Protein AF-A0A7J0F4M1-F1 (afdb_monomer_lite)

Foldseek 3Di:
DDDAAAAPPQDCVLVCVLCVVCVVVVDDDDDDDDQCGHPNNDPPDPGHHDQCPLLVLLLCQQPPPDHDQGEREQHFLWVLLQCPPFPVVVVDPLVVLQVVCVVPDPRDDSVNSNVVVNVVRCVSRSLPGHAGPQQLLYEYEHEPAERRYDPVRVVSNCVSHDNYYYHYFYDYRVCSSVPPSVVSSVSNVSSVVSDDDDPDPD

Radius of gyration: 18.2 Å; chains: 1; bounding box: 49×33×49 Å

Structure (mmCIF, N/CA/C/O backbone):
data_AF-A0A7J0F4M1-F1
#
_entry.id   AF-A0A7J0F4M1-F1
#
loop_
_atom_site.group_PDB
_atom_site.id
_atom_site.type_symbol
_atom_site.label_atom_id
_atom_site.label_alt_id
_atom_site.label_comp_id
_atom_site.label_asym_id
_atom_site.label_entity_id
_atom_site.label_seq_id
_atom_site.pdbx_PDB_ins_code
_atom_site.Cartn_x
_atom_site.Cartn_y
_atom_site.Cartn_z
_atom_site.occupancy
_atom_site.B_iso_or_equiv
_atom_site.auth_seq_id
_atom_site.auth_comp_id
_atom_site.auth_asym_id
_atom_site.auth_atom_id
_atom_site.pdbx_PDB_model_num
ATOM 1 N N . MET A 1 1 ? 4.832 11.338 -21.637 1.00 23.27 1 MET A N 1
ATOM 2 C CA . MET A 1 1 ? 4.356 11.158 -20.238 1.00 23.27 1 MET A CA 1
ATOM 3 C C . MET A 1 1 ? 3.439 9.933 -20.147 1.00 23.27 1 MET A C 1
ATOM 5 O O . MET A 1 1 ? 2.219 10.092 -20.153 1.00 23.27 1 MET A O 1
ATOM 9 N N . PRO A 1 2 ? 3.973 8.702 -20.106 1.00 29.12 2 PRO A N 1
ATOM 10 C CA . PRO A 1 2 ? 3.147 7.526 -19.868 1.00 29.12 2 PRO A CA 1
ATOM 11 C C . PRO A 1 2 ? 2.837 7.444 -18.369 1.00 29.12 2 PRO A C 1
ATOM 13 O O . PRO A 1 2 ? 3.741 7.363 -17.540 1.00 29.12 2 PRO A O 1
ATOM 16 N N . SER A 1 3 ? 1.556 7.546 -18.021 1.00 31.95 3 SER A N 1
ATOM 17 C CA . SER A 1 3 ? 1.088 7.657 -16.640 1.00 31.95 3 SER A CA 1
ATOM 18 C C . SER A 1 3 ? 0.450 6.362 -16.130 1.00 31.95 3 SER A C 1
ATOM 20 O O . SER A 1 3 ? -0.054 5.537 -16.891 1.00 31.95 3 SER A O 1
ATOM 22 N N . ILE A 1 4 ? 0.550 6.174 -14.817 1.00 38.41 4 ILE A N 1
ATOM 23 C CA . ILE A 1 4 ? 0.691 4.888 -14.134 1.00 38.41 4 ILE A CA 1
ATOM 24 C C . ILE A 1 4 ? -0.664 4.424 -13.565 1.00 38.41 4 ILE A C 1
ATOM 26 O O . ILE A 1 4 ? -1.174 4.975 -12.588 1.00 38.41 4 ILE A O 1
ATOM 30 N N . ALA A 1 5 ? -1.245 3.389 -14.186 1.00 35.72 5 ALA A N 1
ATOM 31 C CA . ALA A 1 5 ? -2.508 2.759 -13.788 1.00 35.72 5 ALA A CA 1
ATOM 32 C C . ALA A 1 5 ? -2.329 1.297 -13.329 1.00 35.72 5 ALA A C 1
ATOM 34 O O . ALA A 1 5 ? -1.324 0.669 -13.628 1.00 35.72 5 ALA A O 1
ATOM 35 N N . GLY A 1 6 ? -3.286 0.737 -12.590 1.00 45.00 6 GLY A N 1
ATOM 36 C CA . GLY A 1 6 ? -3.177 -0.401 -11.676 1.00 45.00 6 GLY A CA 1
ATOM 37 C C . GLY A 1 6 ? -3.751 -1.705 -12.186 1.00 45.00 6 GLY A C 1
ATOM 38 O O . GLY A 1 6 ? -4.669 -1.711 -12.998 1.00 45.00 6 GLY A O 1
ATOM 39 N N . THR A 1 7 ? -3.187 -2.810 -11.693 1.00 48.50 7 THR A N 1
ATOM 40 C CA . THR A 1 7 ? -3.329 -4.148 -12.281 1.00 48.50 7 THR A CA 1
ATOM 41 C C . THR A 1 7 ? -4.777 -4.626 -12.304 1.00 48.50 7 THR A C 1
ATOM 43 O O . THR A 1 7 ? -5.315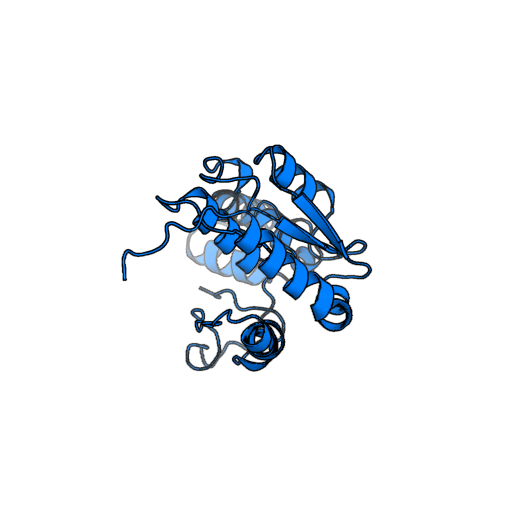 -5.046 -11.283 1.00 48.50 7 THR A O 1
ATOM 46 N N . GLY A 1 8 ? -5.396 -4.583 -13.488 1.00 52.88 8 GLY A N 1
ATOM 47 C CA . GLY A 1 8 ? -6.689 -5.216 -13.778 1.00 52.88 8 GLY A CA 1
ATOM 48 C C . GLY A 1 8 ? -7.912 -4.615 -13.075 1.00 52.88 8 GLY A C 1
ATOM 49 O O . GLY A 1 8 ? -8.970 -5.242 -13.083 1.00 52.88 8 GLY A O 1
ATOM 50 N N . ASP A 1 9 ? -7.785 -3.434 -12.467 1.00 58.69 9 ASP A N 1
ATOM 51 C CA . ASP A 1 9 ? -8.890 -2.702 -11.840 1.00 58.69 9 ASP A CA 1
ATOM 52 C C . ASP A 1 9 ? -9.195 -1.440 -12.651 1.00 58.69 9 ASP A C 1
ATOM 54 O O . ASP A 1 9 ? -8.622 -0.380 -12.410 1.00 58.69 9 ASP A O 1
ATOM 58 N N . HIS A 1 10 ? -10.038 -1.584 -13.676 1.00 62.69 10 HIS A N 1
ATOM 59 C CA . HIS A 1 10 ? -10.417 -0.493 -14.583 1.00 62.69 10 HIS A CA 1
ATOM 60 C C . HIS A 1 10 ? -11.689 0.245 -14.153 1.00 62.69 10 HIS A C 1
ATOM 62 O O . HIS A 1 10 ? -11.953 1.335 -14.650 1.00 62.69 10 HIS A O 1
ATOM 68 N N . THR A 1 11 ? -12.463 -0.346 -13.246 1.00 71.56 11 THR A N 1
ATOM 69 C CA . THR A 1 11 ? -13.736 0.180 -12.745 1.00 71.56 11 THR A CA 1
ATOM 70 C C . THR A 1 11 ? -13.659 0.291 -11.221 1.00 71.56 11 THR A C 1
ATOM 72 O O . THR A 1 11 ? -12.575 0.422 -10.653 1.00 71.56 11 THR A O 1
ATOM 75 N N . PHE A 1 12 ? -14.794 0.266 -10.530 1.00 80.38 12 PHE A N 1
ATOM 76 C CA . PHE A 1 12 ? -14.848 0.245 -9.068 1.00 80.38 12 PHE A CA 1
ATOM 77 C C . PHE A 1 12 ? -15.031 -1.165 -8.508 1.00 80.38 12 PHE A C 1
ATOM 79 O O . PHE A 1 12 ? -14.924 -1.364 -7.302 1.00 80.38 12 PHE A O 1
ATOM 86 N N . GLU A 1 13 ? -15.306 -2.149 -9.363 1.00 80.31 13 GLU A N 1
ATOM 87 C CA . GLU A 1 13 ? -15.879 -3.426 -8.950 1.00 80.31 13 GLU A CA 1
ATOM 88 C C . GLU A 1 13 ? -14.988 -4.186 -7.966 1.00 80.31 13 GLU A C 1
ATOM 90 O O . GLU A 1 13 ? -15.457 -4.605 -6.911 1.00 80.31 13 GLU A O 1
ATOM 95 N N . ARG A 1 14 ? -13.685 -4.321 -8.247 1.00 79.50 14 ARG A N 1
ATOM 96 C CA . ARG A 1 14 ? -12.768 -5.044 -7.349 1.00 79.50 14 ARG A CA 1
ATOM 97 C C . ARG A 1 14 ? -12.654 -4.366 -5.983 1.00 79.50 14 ARG A C 1
ATOM 99 O O . ARG A 1 14 ? -12.589 -5.048 -4.963 1.00 79.50 14 ARG A O 1
ATOM 106 N N . ARG A 1 15 ? -12.673 -3.032 -5.954 1.00 84.75 15 ARG A N 1
ATOM 107 C CA . ARG A 1 15 ? -12.612 -2.233 -4.720 1.00 84.75 15 ARG A CA 1
ATOM 108 C C . ARG A 1 15 ? -13.925 -2.300 -3.940 1.00 84.75 15 ARG A C 1
ATOM 110 O O . ARG A 1 15 ? -13.902 -2.428 -2.720 1.00 84.75 15 ARG A O 1
ATOM 117 N N . LEU A 1 16 ? -15.060 -2.314 -4.634 1.00 87.75 16 LEU A N 1
ATOM 118 C CA . LEU A 1 16 ? -16.378 -2.509 -4.030 1.00 87.75 16 LEU A CA 1
ATOM 119 C C . LEU A 1 16 ? -16.596 -3.947 -3.543 1.00 87.75 16 LEU A C 1
ATOM 121 O O . LEU A 1 16 ? -17.265 -4.136 -2.535 1.00 87.75 16 LEU A O 1
ATOM 125 N N . ARG A 1 17 ? -15.992 -4.964 -4.170 1.00 88.62 17 ARG A N 1
ATOM 126 C CA . ARG A 1 17 ? -15.999 -6.342 -3.642 1.00 88.62 17 ARG A CA 1
ATOM 127 C C . ARG A 1 17 ? -15.268 -6.447 -2.301 1.00 88.62 17 ARG A C 1
ATOM 129 O O . ARG A 1 17 ? -15.698 -7.209 -1.438 1.00 88.62 17 ARG A O 1
ATOM 136 N N . LEU A 1 18 ? -14.213 -5.653 -2.106 1.00 90.25 18 LEU A N 1
ATOM 137 C CA . LEU A 1 18 ? -13.521 -5.558 -0.822 1.00 90.25 18 LEU A CA 1
ATOM 138 C C . LEU A 1 18 ? -14.337 -4.765 0.213 1.00 90.25 18 LEU A C 1
ATOM 140 O O . LEU A 1 18 ? -14.528 -5.240 1.330 1.00 90.25 18 LEU A O 1
ATOM 144 N N . GLY A 1 19 ? -14.813 -3.569 -0.146 1.00 91.81 19 GLY A N 1
ATOM 145 C CA . GLY A 1 19 ? -15.438 -2.645 0.807 1.00 91.81 19 GLY A CA 1
ATOM 146 C C . GLY A 1 19 ? -16.939 -2.836 1.035 1.00 91.81 19 GLY A C 1
ATOM 147 O O . GLY A 1 19 ? -17.416 -2.658 2.148 1.00 91.81 19 GLY A O 1
ATOM 148 N N . GLY A 1 20 ? -17.700 -3.269 0.031 1.00 94.19 20 GLY A N 1
ATOM 149 C CA . GLY A 1 20 ? -19.155 -3.454 0.115 1.00 94.19 20 GLY A CA 1
ATOM 150 C C . GLY A 1 20 ? -19.607 -4.327 1.294 1.00 94.19 20 GLY A C 1
ATOM 151 O O . GLY A 1 20 ? -20.518 -3.934 2.020 1.00 94.19 20 GLY A O 1
ATOM 152 N N . PRO A 1 21 ? -18.950 -5.468 1.579 1.00 96.31 21 PRO A N 1
ATOM 153 C CA . PRO A 1 21 ? -19.278 -6.271 2.753 1.00 96.31 21 PRO A CA 1
ATOM 154 C C . PRO A 1 21 ? -19.040 -5.586 4.109 1.00 96.31 21 PRO A C 1
ATOM 156 O O . PRO A 1 21 ? -19.608 -6.042 5.100 1.00 96.31 21 PRO A O 1
ATOM 159 N N . LEU A 1 22 ? -18.215 -4.532 4.180 1.00 95.94 22 LEU A N 1
ATOM 160 C CA . LEU A 1 22 ? -17.962 -3.780 5.416 1.00 95.94 22 LEU A CA 1
ATOM 161 C C . LEU A 1 22 ? -19.186 -2.970 5.870 1.00 95.94 22 LEU A C 1
ATOM 163 O O . LEU A 1 22 ? -19.283 -2.640 7.049 1.00 95.94 22 LEU A O 1
ATOM 167 N N . LEU A 1 23 ? -20.170 -2.746 4.989 1.00 95.50 23 LEU A N 1
ATOM 168 C CA . LEU A 1 23 ? -21.453 -2.141 5.364 1.00 95.50 23 LEU A CA 1
ATOM 169 C C . LEU A 1 23 ? -22.167 -2.932 6.466 1.00 95.50 23 LEU A C 1
ATOM 171 O O . LEU A 1 23 ? -22.799 -2.340 7.332 1.00 95.50 23 LEU A O 1
ATOM 175 N N . LYS A 1 24 ? -22.000 -4.263 6.499 1.00 94.00 24 LYS A N 1
ATOM 176 C CA . LYS A 1 24 ? -22.539 -5.124 7.570 1.00 94.00 24 LYS A CA 1
ATOM 177 C C . LYS A 1 24 ? -21.912 -4.851 8.943 1.00 94.00 24 LYS A C 1
ATOM 179 O O . LYS A 1 24 ? -22.398 -5.365 9.940 1.00 94.00 24 LYS A O 1
ATOM 184 N N . GLN A 1 25 ? -20.825 -4.085 8.978 1.00 93.31 25 GLN A N 1
ATOM 185 C CA . GLN A 1 25 ? -20.114 -3.658 10.181 1.00 93.31 25 GLN A CA 1
ATOM 186 C C . GLN A 1 25 ? -20.259 -2.146 10.412 1.00 93.31 25 GLN A C 1
ATOM 188 O O . GLN A 1 25 ? -19.456 -1.560 11.128 1.00 93.31 25 GLN A O 1
ATOM 193 N N . ASN A 1 26 ? -21.254 -1.504 9.784 1.00 94.69 26 ASN A N 1
ATOM 194 C CA . ASN A 1 26 ? -21.494 -0.057 9.840 1.00 94.69 26 ASN A CA 1
ATOM 195 C C . ASN A 1 26 ? -20.318 0.799 9.331 1.00 94.69 26 ASN A C 1
ATOM 197 O O . ASN A 1 26 ? -20.180 1.962 9.702 1.00 94.69 26 ASN A O 1
ATOM 201 N N . ILE A 1 27 ? -19.481 0.245 8.448 1.00 94.75 27 ILE A N 1
ATOM 202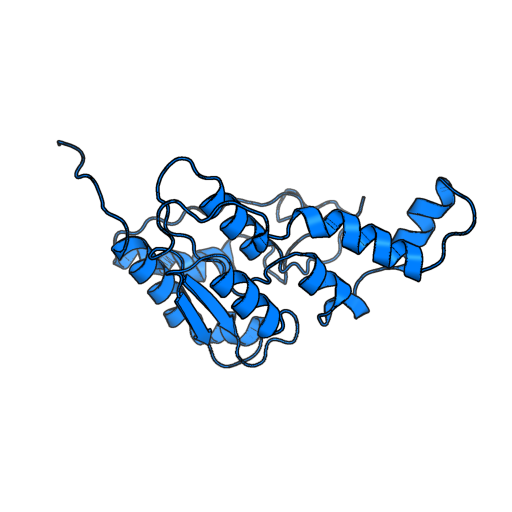 C CA . ILE A 1 27 ? -18.368 0.964 7.821 1.00 94.75 27 ILE A CA 1
ATOM 203 C C . ILE A 1 27 ? -18.760 1.323 6.387 1.00 94.75 27 ILE A C 1
ATOM 205 O O . ILE A 1 27 ? -18.906 0.455 5.521 1.00 94.75 27 ILE A O 1
ATOM 209 N N . ALA A 1 28 ? -18.899 2.621 6.121 1.00 95.19 28 ALA A N 1
ATOM 210 C CA . ALA A 1 28 ? -19.092 3.136 4.772 1.00 95.19 28 ALA A CA 1
ATOM 211 C C . ALA A 1 28 ? -17.783 3.061 3.967 1.00 95.19 28 ALA A C 1
ATOM 213 O O . ALA A 1 28 ? -16.706 3.369 4.474 1.00 95.19 28 ALA A O 1
ATOM 214 N N . THR A 1 29 ? -17.872 2.679 2.691 1.00 92.38 29 THR A N 1
ATOM 215 C CA . THR A 1 29 ? -16.722 2.665 1.772 1.00 92.38 29 THR A CA 1
ATOM 216 C C . THR A 1 29 ? -16.921 3.698 0.673 1.00 92.38 29 THR A C 1
ATOM 218 O O . THR A 1 29 ? -17.883 3.616 -0.088 1.00 92.38 29 THR A O 1
ATOM 221 N N . MET A 1 30 ? -15.962 4.613 0.530 1.00 91.88 30 MET A N 1
ATOM 222 C CA . MET A 1 30 ? -15.870 5.523 -0.610 1.00 91.88 30 MET A CA 1
ATOM 223 C C .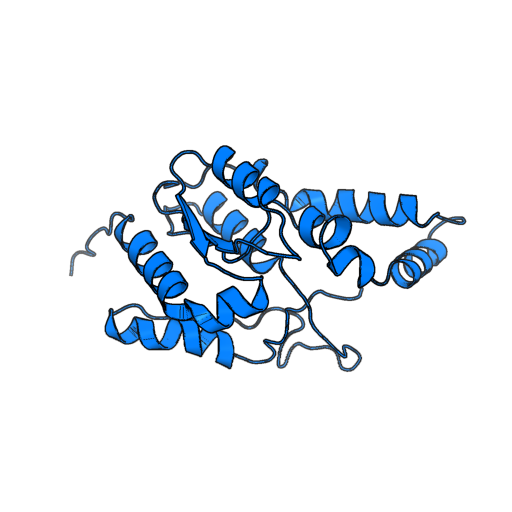 MET A 1 30 ? -14.689 5.124 -1.496 1.00 91.88 30 MET A C 1
ATOM 225 O O . MET A 1 30 ? -13.563 4.987 -1.021 1.00 91.88 30 MET A O 1
ATOM 229 N N . VAL A 1 31 ? -14.939 4.943 -2.795 1.00 87.75 31 VAL A N 1
ATOM 230 C CA . VAL A 1 31 ? -13.913 4.559 -3.770 1.00 87.75 31 VAL A CA 1
ATOM 231 C C . VAL A 1 31 ? -13.750 5.667 -4.803 1.00 87.75 31 VAL A C 1
ATOM 233 O O . VAL A 1 31 ? -14.675 5.963 -5.550 1.00 87.75 31 VAL A O 1
ATOM 236 N N . LEU A 1 32 ? -12.556 6.255 -4.871 1.00 84.81 32 LEU A N 1
ATOM 237 C CA . LEU A 1 32 ? -12.248 7.333 -5.813 1.00 84.81 32 LEU A CA 1
ATOM 238 C C . LEU A 1 32 ? -11.660 6.791 -7.118 1.00 84.81 32 LEU A C 1
ATOM 240 O O . LEU A 1 32 ? -10.880 5.835 -7.118 1.00 84.81 32 LEU A O 1
ATOM 244 N N . GLU A 1 33 ? -11.996 7.410 -8.246 1.00 82.50 33 GLU A N 1
ATOM 245 C CA . GLU A 1 33 ? -11.341 7.121 -9.522 1.00 82.50 33 GLU A CA 1
ATOM 246 C C . GLU A 1 33 ? -9.993 7.844 -9.588 1.00 82.50 33 GLU A C 1
ATOM 248 O O . GLU A 1 33 ? -9.920 9.069 -9.498 1.00 82.50 33 GLU A O 1
ATOM 253 N N . SER A 1 34 ? -8.907 7.084 -9.724 1.00 77.62 34 SER A N 1
ATOM 254 C CA . SER A 1 34 ? -7.572 7.660 -9.879 1.00 77.62 34 SER A CA 1
ATOM 255 C C . SER A 1 34 ? -7.388 8.248 -11.290 1.00 77.62 34 SER A C 1
ATOM 257 O O . SER A 1 34 ? -7.998 7.751 -12.242 1.00 77.62 34 SER A O 1
ATOM 259 N N . PRO A 1 35 ? -6.517 9.258 -11.474 1.00 78.81 35 PRO A N 1
ATOM 260 C CA . PRO A 1 35 ? -6.121 9.715 -12.807 1.00 78.81 35 PRO A CA 1
ATOM 261 C C . PRO A 1 35 ? -5.639 8.544 -13.676 1.00 78.81 35 PRO A C 1
ATOM 263 O O . PRO A 1 35 ? -4.951 7.666 -13.161 1.00 78.81 35 PRO A O 1
ATOM 266 N N . PHE A 1 36 ? -5.957 8.544 -14.978 1.00 77.62 36 PHE A N 1
ATOM 267 C CA . PHE A 1 36 ? -5.559 7.497 -15.942 1.00 77.62 36 PHE A CA 1
ATOM 268 C C . PHE A 1 36 ? -6.258 6.128 -15.779 1.00 77.62 36 PHE A C 1
ATOM 270 O O . PHE A 1 36 ? -5.829 5.127 -16.358 1.00 77.62 36 PHE A O 1
ATOM 277 N N . TYR A 1 37 ? -7.366 6.080 -15.030 1.00 76.19 37 TYR A N 1
ATOM 278 C CA . TYR A 1 37 ? -8.258 4.917 -14.900 1.00 76.19 37 TYR A CA 1
ATOM 279 C C . TYR A 1 37 ? -9.659 5.235 -15.401 1.00 76.19 37 TYR A C 1
ATOM 281 O O . TYR A 1 37 ? -10.021 6.403 -15.488 1.00 76.19 37 TYR A O 1
ATOM 289 N N . GLY A 1 38 ? -10.441 4.185 -15.676 1.00 78.56 38 GLY A N 1
ATOM 290 C CA . GLY A 1 38 ? -11.849 4.293 -16.048 1.00 78.56 38 GLY A CA 1
ATOM 291 C C . GLY A 1 38 ? -12.071 5.340 -17.135 1.00 78.56 38 GLY A C 1
ATOM 292 O O . GLY A 1 38 ? -11.464 5.247 -18.202 1.00 78.56 38 GLY A O 1
ATOM 293 N N . GLN A 1 39 ? -12.885 6.352 -16.839 1.00 82.19 39 GLN A N 1
ATOM 294 C CA . GLN A 1 39 ? -13.209 7.434 -17.779 1.00 82.19 39 GLN A CA 1
ATOM 295 C C . GLN A 1 39 ? -12.058 8.431 -17.992 1.00 82.19 39 GLN A C 1
ATOM 297 O O . GLN A 1 39 ? -12.070 9.213 -18.936 1.00 82.19 39 GLN A O 1
ATOM 302 N N . ARG A 1 40 ? -11.032 8.400 -17.137 1.00 82.38 40 ARG A N 1
ATOM 303 C CA . ARG A 1 40 ? -9.842 9.264 -17.206 1.00 82.38 40 ARG A CA 1
ATOM 304 C C . ARG A 1 40 ? -8.682 8.623 -17.971 1.00 82.38 40 ARG A C 1
ATOM 306 O O . ARG A 1 40 ? -7.575 9.160 -17.947 1.00 82.38 40 ARG A O 1
ATOM 313 N N . ARG A 1 41 ? -8.887 7.456 -18.592 1.00 79.81 41 ARG A N 1
ATOM 314 C CA . ARG A 1 41 ? -7.857 6.725 -19.345 1.00 79.81 41 ARG A CA 1
ATOM 315 C C . ARG A 1 41 ? -7.623 7.369 -20.723 1.00 79.81 41 ARG A C 1
ATOM 317 O O . ARG A 1 41 ? -8.576 7.517 -21.482 1.00 79.81 41 ARG A O 1
ATOM 324 N N . PRO A 1 42 ? -6.372 7.692 -21.099 1.00 82.62 42 PRO A N 1
ATOM 325 C CA . PRO A 1 42 ? -6.043 8.125 -22.453 1.00 82.62 42 PRO A CA 1
ATOM 326 C C . PRO A 1 42 ? -6.329 7.029 -23.484 1.00 82.62 42 PRO A C 1
ATOM 328 O O . PRO A 1 42 ? -6.046 5.856 -23.231 1.00 82.62 42 PRO A O 1
ATOM 331 N N . MET A 1 43 ? -6.793 7.422 -24.673 1.00 79.75 43 MET A N 1
ATOM 332 C CA . MET A 1 43 ? -7.176 6.505 -25.763 1.00 79.75 43 MET A CA 1
ATOM 333 C C . MET A 1 43 ? -6.079 5.487 -26.122 1.00 79.75 43 MET A C 1
ATOM 335 O O . MET A 1 43 ? -6.375 4.338 -26.422 1.00 79.75 43 MET A O 1
ATOM 339 N N . LEU A 1 44 ? -4.805 5.891 -26.051 1.00 81.38 44 LEU A N 1
ATOM 340 C CA . LEU A 1 44 ? -3.659 5.058 -26.441 1.00 81.38 44 LEU A CA 1
ATOM 341 C C . LEU A 1 44 ? -3.128 4.145 -25.324 1.00 81.38 44 LEU A C 1
ATOM 343 O O . LEU A 1 44 ? -2.224 3.339 -25.552 1.00 81.38 44 LEU A O 1
ATOM 347 N N . GLN A 1 45 ? -3.646 4.252 -24.101 1.00 74.06 45 GLN A N 1
ATOM 348 C CA . GLN A 1 45 ? -3.212 3.393 -23.006 1.00 74.06 45 GLN A CA 1
ATOM 349 C C . GLN A 1 45 ? -3.877 2.022 -23.170 1.00 74.06 45 GLN A C 1
ATOM 351 O O . GLN A 1 45 ? -5.098 1.954 -23.135 1.00 74.06 45 GLN A O 1
ATOM 356 N N . HIS A 1 46 ? -3.111 0.929 -23.288 1.00 63.78 46 HIS A N 1
ATOM 357 C CA . HIS A 1 46 ? -3.628 -0.440 -23.513 1.00 63.78 46 HIS A CA 1
ATOM 358 C C . HIS A 1 46 ? -3.536 -1.372 -22.287 1.00 63.78 46 HIS A C 1
ATOM 360 O O . HIS A 1 46 ? -3.882 -2.547 -22.358 1.00 63.78 46 HIS A O 1
ATOM 366 N N . GLY A 1 47 ? -3.140 -0.847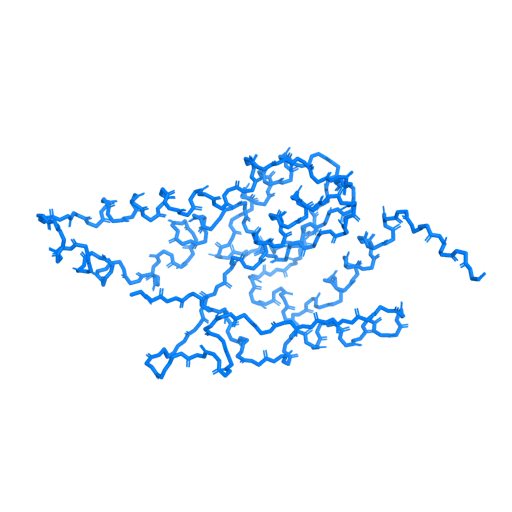 -21.127 1.00 57.88 47 GLY A N 1
ATOM 367 C CA . GLY A 1 47 ? -3.026 -1.622 -19.897 1.00 57.88 47 GLY A CA 1
ATOM 368 C C . GLY A 1 47 ? -2.692 -0.757 -18.689 1.00 57.88 47 GLY A C 1
ATOM 369 O O . GLY A 1 47 ? -2.526 0.458 -18.788 1.00 57.88 47 GLY A O 1
ATOM 370 N N . ALA A 1 48 ? -2.656 -1.394 -17.528 1.00 54.34 48 ALA A N 1
ATOM 371 C CA . ALA A 1 48 ? -2.499 -0.751 -16.239 1.00 54.34 48 ALA A CA 1
ATOM 372 C C . ALA A 1 48 ? -1.916 -1.808 -15.287 1.00 54.34 48 ALA A C 1
ATOM 374 O O . ALA A 1 48 ? -2.584 -2.806 -15.038 1.00 54.34 48 ALA A O 1
ATOM 375 N N . LYS A 1 49 ? -0.667 -1.653 -14.824 1.00 57.69 49 LYS A N 1
ATOM 376 C CA . LYS A 1 49 ? -0.061 -2.434 -13.732 1.00 57.69 49 LYS A CA 1
ATOM 377 C C . LYS A 1 49 ? 0.576 -1.469 -12.722 1.00 57.69 49 LYS A C 1
ATOM 379 O O . LYS A 1 49 ? 1.497 -0.747 -13.075 1.00 57.69 49 LYS A O 1
ATOM 384 N N . THR A 1 50 ? 0.080 -1.409 -11.484 1.00 60.78 50 THR A N 1
ATOM 385 C CA . THR A 1 50 ? 0.539 -0.443 -10.458 1.00 60.78 50 THR A CA 1
ATOM 386 C C . THR A 1 50 ? 0.434 -1.047 -9.078 1.00 60.78 50 THR A C 1
ATOM 388 O O . THR A 1 50 ? -0.586 -1.640 -8.729 1.00 60.78 50 THR A O 1
ATOM 391 N N . LEU A 1 51 ? 1.479 -0.783 -8.301 1.00 60.44 51 LEU A N 1
ATOM 392 C CA . LEU A 1 51 ? 1.688 -1.229 -6.926 1.00 60.44 51 LEU A CA 1
ATOM 393 C C . LEU A 1 51 ? 1.791 -0.046 -5.943 1.00 60.44 51 LEU A C 1
ATOM 395 O O . LEU A 1 51 ? 1.911 -0.228 -4.741 1.00 60.44 51 LEU A O 1
ATOM 399 N N . VAL A 1 52 ? 1.738 1.192 -6.449 1.00 66.69 52 VAL A N 1
ATOM 400 C CA . VAL A 1 52 ? 2.063 2.418 -5.694 1.00 66.69 52 VAL A CA 1
ATOM 401 C C . VAL A 1 52 ? 0.865 2.969 -4.903 1.00 66.69 52 VAL A C 1
ATOM 403 O O . VAL A 1 52 ? 0.992 3.941 -4.168 1.00 66.69 52 VAL A O 1
ATOM 406 N N . ARG A 1 53 ? -0.335 2.381 -5.018 1.00 76.75 53 ARG A N 1
ATOM 407 C CA . ARG A 1 53 ? -1.504 2.846 -4.239 1.00 76.75 53 ARG A CA 1
ATOM 408 C C . ARG A 1 53 ? -1.300 2.687 -2.734 1.00 76.75 53 ARG A C 1
ATOM 410 O O . ARG A 1 53 ? -1.686 3.577 -1.985 1.00 76.75 53 ARG A O 1
ATOM 417 N N . GLY A 1 54 ? -0.656 1.600 -2.312 1.00 85.19 54 GLY A N 1
ATOM 418 C CA . GLY A 1 54 ? -0.288 1.408 -0.913 1.00 85.19 54 GLY A CA 1
ATOM 419 C C . GLY A 1 54 ? 0.700 2.470 -0.419 1.00 85.19 54 GLY A C 1
ATOM 420 O O . GLY A 1 54 ? 0.509 3.011 0.665 1.00 85.19 54 GLY A O 1
ATOM 421 N N . VAL A 1 55 ? 1.671 2.855 -1.255 1.00 92.06 55 VAL A N 1
ATOM 422 C CA . VAL A 1 55 ? 2.660 3.897 -0.934 1.00 92.06 55 VAL A CA 1
ATOM 423 C C . VAL A 1 55 ? 1.958 5.229 -0.672 1.00 92.06 55 VAL A C 1
ATOM 425 O O . VAL A 1 55 ? 2.195 5.856 0.352 1.00 92.06 55 VAL A O 1
ATOM 428 N N . HIS A 1 56 ? 1.007 5.618 -1.527 1.00 91.62 56 HIS A N 1
ATOM 429 C CA . HIS A 1 56 ? 0.217 6.833 -1.308 1.00 91.62 56 HIS A CA 1
ATOM 430 C C . HIS A 1 56 ? -0.640 6.764 -0.041 1.00 91.62 56 HIS A C 1
ATOM 432 O O . HIS A 1 56 ? -0.723 7.753 0.681 1.00 91.62 56 HIS A O 1
ATOM 438 N N . ALA A 1 57 ? -1.264 5.617 0.254 1.00 93.44 57 ALA A N 1
ATOM 439 C CA . ALA A 1 57 ? -2.017 5.449 1.497 1.00 93.44 57 ALA A CA 1
ATOM 440 C C . ALA A 1 57 ? -1.113 5.661 2.720 1.00 93.44 57 ALA A C 1
ATOM 442 O O . ALA A 1 57 ? -1.501 6.344 3.664 1.00 93.44 57 ALA A O 1
ATOM 443 N N . ALA A 1 58 ? 0.112 5.139 2.666 1.00 95.50 58 ALA A N 1
ATOM 444 C CA . ALA A 1 58 ? 1.103 5.325 3.710 1.00 95.50 58 ALA A CA 1
ATOM 445 C C . ALA A 1 58 ? 1.548 6.804 3.823 1.00 95.50 58 ALA A C 1
ATOM 447 O O . ALA A 1 58 ? 1.515 7.381 4.909 1.00 95.50 58 ALA A O 1
ATOM 448 N N . MET A 1 59 ? 1.856 7.468 2.706 1.00 96.25 59 MET A N 1
ATOM 449 C CA . MET A 1 59 ? 2.166 8.906 2.698 1.00 96.25 59 MET A CA 1
ATOM 450 C C . MET A 1 59 ? 1.029 9.741 3.310 1.00 96.25 59 MET A C 1
ATOM 452 O O . MET A 1 59 ? 1.289 10.628 4.120 1.00 96.25 59 MET A O 1
ATOM 456 N N . VAL A 1 60 ? -0.232 9.437 2.975 1.00 95.19 60 VAL A N 1
ATOM 457 C CA . VAL A 1 60 ? -1.405 10.103 3.565 1.00 95.19 60 VAL A CA 1
ATOM 458 C C . VAL A 1 60 ? -1.463 9.861 5.068 1.00 95.19 60 VAL A C 1
ATOM 460 O O . VAL A 1 60 ? -1.578 10.823 5.817 1.00 95.19 60 VAL A O 1
ATOM 463 N N . GLY A 1 61 ? -1.337 8.613 5.524 1.00 95.88 61 GLY A N 1
ATOM 464 C CA . GLY A 1 61 ? -1.362 8.283 6.952 1.00 95.88 61 GLY A CA 1
ATOM 465 C C . GLY A 1 61 ? -0.288 8.999 7.771 1.00 95.88 61 GLY A C 1
ATOM 466 O O . GLY A 1 61 ? -0.536 9.418 8.900 1.00 95.88 61 GLY A O 1
ATOM 467 N N . SER A 1 62 ? 0.894 9.179 7.182 1.00 97.38 62 SER A N 1
ATOM 468 C CA . SER A 1 62 ? 2.000 9.923 7.784 1.00 97.38 62 SER A CA 1
ATOM 469 C C . SER A 1 62 ? 1.743 11.432 7.859 1.00 97.38 62 SER A C 1
ATOM 471 O O . SER A 1 62 ? 1.986 12.053 8.895 1.00 97.38 62 SER A O 1
ATOM 473 N N . LEU A 1 63 ? 1.246 12.026 6.771 1.00 97.31 63 LEU A N 1
ATOM 474 C CA . LEU A 1 63 ? 1.106 13.479 6.641 1.00 97.31 63 LEU A CA 1
ATOM 475 C C . LEU A 1 63 ? -0.230 14.025 7.156 1.00 97.31 63 LEU A C 1
ATOM 477 O O . LEU A 1 63 ? -0.384 15.242 7.274 1.00 97.31 63 LEU A O 1
ATOM 481 N N . HIS A 1 64 ? -1.205 13.165 7.451 1.00 96.94 64 HIS A N 1
ATOM 482 C CA . HIS A 1 64 ? -2.514 13.609 7.911 1.00 96.94 64 HIS A CA 1
ATOM 483 C C . HIS A 1 64 ? -2.415 14.313 9.282 1.00 96.94 64 HIS A C 1
ATOM 485 O O . HIS A 1 64 ? -1.745 13.814 10.194 1.00 96.94 64 HIS A O 1
ATOM 491 N N . PRO A 1 65 ? -3.086 15.467 9.477 1.00 95.62 65 PRO A N 1
ATOM 492 C CA . PRO A 1 65 ? -2.966 16.239 10.715 1.00 95.62 65 PRO A CA 1
ATOM 493 C C . PRO A 1 65 ? -3.569 15.528 11.934 1.00 95.62 65 PRO A C 1
ATOM 495 O O . PRO A 1 65 ? -3.135 15.771 13.061 1.00 95.62 65 PRO A O 1
ATOM 498 N N . THR A 1 66 ? -4.543 14.640 11.724 1.00 94.19 66 THR A N 1
ATOM 499 C CA . THR A 1 66 ? -5.202 13.857 12.781 1.00 94.19 66 THR A CA 1
ATOM 500 C C . THR A 1 66 ? -4.950 12.354 12.618 1.00 94.19 66 THR A C 1
ATOM 502 O O . THR A 1 66 ? -4.664 11.907 11.505 1.00 94.19 66 THR A O 1
ATOM 505 N N . PRO A 1 67 ? -5.066 11.556 13.699 1.00 94.94 67 PRO A N 1
ATOM 506 C CA . PRO A 1 67 ? -4.960 10.102 13.619 1.00 94.94 67 PRO A CA 1
ATOM 507 C C . PRO A 1 67 ? -5.954 9.494 12.627 1.00 94.94 67 PRO A C 1
ATOM 509 O O . PRO A 1 67 ? -7.161 9.688 12.754 1.00 94.94 67 PRO A O 1
ATOM 512 N N . VAL A 1 68 ? -5.436 8.722 11.672 1.00 95.50 68 VAL A N 1
ATOM 513 C CA . VAL A 1 68 ? -6.219 7.940 10.709 1.00 95.50 68 VAL A CA 1
ATOM 514 C C . VAL A 1 68 ? -5.699 6.509 10.672 1.00 95.50 68 VAL A C 1
ATOM 516 O O . VAL A 1 68 ? -4.489 6.273 10.708 1.00 95.50 68 VAL A O 1
ATOM 519 N N . ALA A 1 69 ? -6.612 5.544 10.595 1.00 97.19 69 ALA A N 1
ATOM 520 C CA . ALA A 1 69 ? -6.241 4.154 10.383 1.00 97.19 69 ALA A CA 1
ATOM 521 C C . ALA A 1 69 ? -5.665 4.038 8.972 1.00 97.19 69 ALA A C 1
ATOM 523 O O . ALA A 1 69 ? -6.315 4.411 7.994 1.00 97.19 69 ALA A O 1
ATOM 524 N N . THR A 1 70 ? -4.435 3.545 8.867 1.00 97.50 70 THR A N 1
ATOM 525 C CA . THR A 1 70 ? -3.715 3.490 7.592 1.00 97.50 70 THR A CA 1
ATOM 526 C C . THR A 1 70 ? -3.450 2.042 7.226 1.00 97.50 70 THR A C 1
ATOM 528 O O . THR A 1 70 ? -2.799 1.316 7.972 1.00 97.50 70 THR A O 1
ATOM 531 N N . LEU A 1 71 ? -3.967 1.612 6.075 1.00 97.00 71 LEU A N 1
ATOM 532 C CA . LEU A 1 71 ? -3.962 0.207 5.669 1.00 97.00 71 LEU A CA 1
ATOM 533 C C . LEU A 1 71 ? -3.287 0.024 4.297 1.00 97.00 71 LEU A C 1
ATOM 535 O O . LEU A 1 71 ? -3.978 -0.173 3.292 1.00 97.00 71 LEU A O 1
ATOM 539 N N . PRO A 1 72 ? -1.947 0.122 4.189 1.00 95.25 72 PRO A N 1
ATOM 540 C CA . PRO A 1 72 ? -1.262 -0.095 2.924 1.00 95.25 72 PRO A CA 1
ATOM 541 C C . PRO A 1 72 ? -1.285 -1.582 2.570 1.00 95.25 72 PRO A C 1
ATOM 543 O O . PRO A 1 72 ? -0.665 -2.422 3.225 1.00 95.25 72 PRO A O 1
ATOM 546 N N . PHE A 1 73 ? -2.021 -1.910 1.516 1.00 94.50 73 PHE A N 1
ATOM 547 C CA . PHE A 1 73 ? -2.171 -3.276 1.031 1.00 94.50 73 PHE A CA 1
ATOM 548 C C . PHE A 1 73 ? -1.168 -3.574 -0.069 1.00 94.50 73 PHE A C 1
ATOM 550 O O . PHE A 1 73 ? -1.140 -2.883 -1.087 1.00 94.50 73 PHE A O 1
ATOM 557 N N . LEU A 1 74 ? -0.379 -4.626 0.154 1.00 93.88 74 LEU A N 1
ATOM 558 C CA . LEU A 1 74 ? 0.637 -5.139 -0.756 1.00 93.88 74 LEU A CA 1
ATOM 559 C C . LEU A 1 74 ? 1.575 -4.020 -1.231 1.00 93.88 74 LEU A C 1
ATOM 561 O O . LEU A 1 74 ? 1.815 -3.832 -2.421 1.00 93.88 74 LEU A O 1
ATOM 565 N N . SER A 1 75 ? 2.039 -3.212 -0.279 1.00 93.12 75 SER A N 1
ATOM 566 C CA . SER A 1 75 ? 2.798 -1.998 -0.557 1.00 93.12 75 SER A CA 1
ATOM 567 C C . SER A 1 75 ? 4.283 -2.185 -0.272 1.00 93.12 75 SER A C 1
ATOM 569 O O . SER A 1 75 ? 4.618 -2.689 0.800 1.00 93.12 75 SER A O 1
ATOM 571 N N . PRO A 1 76 ? 5.177 -1.707 -1.151 1.00 94.88 76 PRO A N 1
ATOM 572 C CA . PRO A 1 76 ? 6.562 -1.466 -0.773 1.00 94.88 76 PRO A CA 1
ATOM 573 C C . PRO A 1 76 ? 6.683 -0.204 0.097 1.00 94.88 76 PRO A C 1
ATOM 575 O O . PRO A 1 76 ? 5.741 0.591 0.187 1.00 94.88 76 PRO A O 1
ATOM 578 N N . HIS A 1 77 ? 7.871 0.010 0.669 1.00 95.56 77 HIS A N 1
ATOM 579 C CA . HIS A 1 77 ? 8.267 1.276 1.299 1.00 95.56 77 HIS A CA 1
ATOM 580 C C . HIS A 1 77 ? 8.412 2.427 0.284 1.00 95.56 77 HIS A C 1
ATOM 582 O O . HIS A 1 77 ? 8.266 3.586 0.653 1.00 95.56 77 HIS A O 1
ATOM 588 N N . SER A 1 78 ? 8.683 2.122 -0.992 1.00 95.44 78 SER A N 1
ATOM 589 C CA . SER A 1 78 ? 8.880 3.099 -2.069 1.00 95.44 78 SER A CA 1
ATOM 590 C C . SER A 1 78 ? 8.444 2.535 -3.419 1.00 95.44 78 SER A C 1
ATOM 592 O O . SER A 1 78 ? 8.568 1.335 -3.680 1.00 95.44 78 SER A O 1
ATOM 59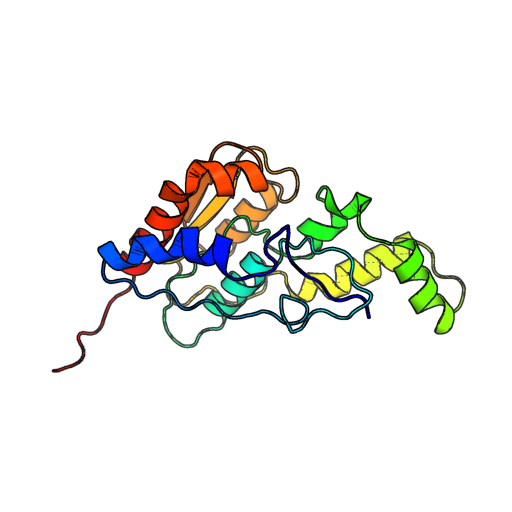4 N N . ALA A 1 79 ? 8.006 3.403 -4.333 1.00 92.62 79 ALA A N 1
ATOM 595 C CA . ALA A 1 79 ? 7.763 3.024 -5.723 1.00 92.62 79 ALA A CA 1
ATOM 596 C C . ALA A 1 79 ? 9.028 2.499 -6.429 1.00 92.62 79 ALA A C 1
ATOM 598 O O . ALA A 1 79 ? 8.905 1.735 -7.388 1.00 92.62 79 ALA A O 1
ATOM 599 N N . VAL A 1 80 ? 10.229 2.857 -5.950 1.00 93.75 80 VAL A N 1
ATOM 600 C CA . VAL A 1 80 ? 11.504 2.335 -6.475 1.00 93.75 80 VAL A CA 1
ATOM 601 C C . VAL A 1 80 ? 11.490 0.812 -6.512 1.00 93.75 80 VAL A C 1
ATOM 603 O O . VAL A 1 80 ? 11.766 0.224 -7.553 1.00 93.75 80 VAL A O 1
ATOM 606 N N . VAL A 1 81 ? 11.084 0.183 -5.413 1.00 93.19 81 VAL A N 1
ATOM 607 C CA . VAL A 1 81 ? 11.104 -1.273 -5.245 1.00 93.19 81 VAL A CA 1
ATOM 608 C C . VAL A 1 81 ? 10.232 -1.960 -6.295 1.00 93.19 81 VAL A C 1
ATOM 610 O O . VAL A 1 81 ? 10.658 -2.903 -6.963 1.00 93.19 81 VAL A O 1
ATOM 613 N N . ALA A 1 82 ? 9.026 -1.430 -6.505 1.00 87.94 82 ALA A N 1
ATOM 614 C CA . ALA A 1 82 ? 8.091 -1.942 -7.495 1.00 87.94 82 ALA A CA 1
ATOM 615 C C . ALA A 1 82 ? 8.688 -1.931 -8.911 1.00 87.94 82 ALA A C 1
ATOM 617 O O . ALA A 1 82 ? 8.598 -2.935 -9.612 1.00 87.94 82 ALA A O 1
ATOM 618 N N . PHE A 1 83 ? 9.293 -0.814 -9.328 1.00 89.19 83 PHE A N 1
ATOM 619 C CA . PHE A 1 83 ? 9.743 -0.615 -10.709 1.00 89.19 83 PHE A CA 1
ATOM 620 C C . PHE A 1 83 ? 11.188 -1.037 -10.985 1.00 89.19 83 PHE A C 1
ATOM 622 O O . PHE A 1 83 ? 11.520 -1.278 -12.143 1.00 89.19 83 PHE A O 1
ATOM 629 N N . CYS A 1 84 ? 12.044 -1.112 -9.967 1.00 89.75 84 CYS A N 1
ATOM 630 C CA . CYS A 1 84 ? 13.485 -1.314 -10.136 1.00 89.75 84 CYS A CA 1
ATOM 631 C C . CYS A 1 84 ? 13.990 -2.650 -9.574 1.00 89.75 84 CYS A C 1
ATOM 633 O O . CYS A 1 84 ? 15.037 -3.121 -10.013 1.00 89.75 84 CYS A O 1
ATOM 635 N N . GLU A 1 85 ? 13.262 -3.287 -8.654 1.00 89.31 85 GLU A N 1
ATOM 636 C CA . GLU A 1 85 ? 13.699 -4.530 -8.000 1.00 89.31 85 GLU A CA 1
ATOM 637 C C . GLU A 1 85 ? 12.780 -5.714 -8.309 1.00 89.31 85 GLU A C 1
ATOM 639 O O . GLU A 1 85 ? 13.270 -6.786 -8.685 1.00 89.31 85 GLU A O 1
ATOM 644 N N . GLY A 1 86 ? 11.464 -5.500 -8.192 1.00 83.94 86 GLY A N 1
ATOM 645 C CA . GLY A 1 86 ? 10.427 -6.499 -8.441 1.00 83.94 86 GLY A CA 1
ATOM 646 C C . GLY A 1 86 ? 10.223 -6.832 -9.920 1.00 83.94 86 GLY A C 1
ATOM 647 O O . GLY A 1 86 ? 10.879 -6.287 -10.811 1.00 83.94 86 GLY A O 1
ATOM 648 N N . ILE A 1 87 ? 9.264 -7.717 -10.207 1.00 87.81 87 ILE A N 1
ATOM 649 C CA . ILE A 1 87 ? 9.021 -8.218 -11.572 1.00 87.81 87 ILE A CA 1
ATOM 650 C C . ILE A 1 87 ? 8.676 -7.115 -12.593 1.00 87.81 87 ILE A C 1
ATOM 652 O O . ILE A 1 87 ? 8.906 -7.309 -13.789 1.00 87.81 87 ILE A O 1
ATOM 656 N N . LEU A 1 88 ? 8.186 -5.935 -12.168 1.00 86.75 88 LEU A N 1
ATOM 657 C CA . LEU A 1 88 ? 7.923 -4.841 -13.115 1.00 86.75 88 LEU A CA 1
ATOM 658 C C . LEU A 1 88 ? 9.191 -4.266 -13.734 1.00 86.75 88 LEU A C 1
ATOM 660 O O . LEU A 1 88 ? 9.084 -3.722 -14.826 1.00 86.75 88 LEU A O 1
ATOM 664 N N . LYS A 1 89 ? 10.382 -4.444 -13.152 1.00 88.12 89 LYS A N 1
ATOM 665 C CA . LYS A 1 89 ? 11.620 -3.991 -13.808 1.00 88.12 89 LYS A CA 1
ATOM 666 C C . LYS A 1 89 ? 11.822 -4.614 -15.190 1.00 88.12 89 LYS A C 1
ATOM 668 O O . LYS A 1 89 ? 12.483 -4.022 -16.031 1.00 88.12 89 LYS A O 1
ATOM 673 N N . HIS A 1 90 ? 11.238 -5.786 -15.438 1.00 88.44 90 HIS A N 1
ATOM 674 C CA . HIS A 1 90 ? 11.268 -6.450 -16.742 1.00 88.44 90 HIS A CA 1
ATOM 675 C C . HIS A 1 90 ? 10.147 -5.981 -17.679 1.00 88.44 90 HIS A C 1
ATOM 677 O O . HIS A 1 90 ? 10.240 -6.173 -18.885 1.00 88.44 90 HIS A O 1
ATOM 683 N N . ALA A 1 91 ? 9.088 -5.380 -17.132 1.00 85.38 91 ALA A N 1
ATOM 684 C CA . ALA A 1 91 ? 7.933 -4.888 -17.879 1.00 85.38 91 ALA A CA 1
ATOM 685 C C . ALA A 1 91 ? 7.978 -3.371 -18.139 1.00 85.38 91 ALA A C 1
ATOM 687 O O . ALA A 1 91 ? 7.220 -2.875 -18.971 1.00 85.38 91 ALA A O 1
ATOM 688 N N . THR A 1 92 ? 8.823 -2.626 -17.424 1.00 86.88 92 THR A N 1
ATOM 689 C CA . THR A 1 92 ? 9.027 -1.194 -17.646 1.00 86.88 92 THR A CA 1
ATOM 690 C C . THR A 1 92 ? 9.658 -0.966 -19.021 1.00 86.88 92 THR A C 1
ATOM 692 O O . THR A 1 92 ? 10.684 -1.557 -19.353 1.00 86.88 92 THR A O 1
ATOM 695 N N . ALA A 1 93 ? 9.057 -0.081 -19.818 1.00 89.19 93 ALA A N 1
ATOM 696 C CA . ALA A 1 93 ? 9.527 0.275 -21.156 1.00 89.19 93 ALA A CA 1
ATOM 697 C C . ALA A 1 93 ? 10.744 1.220 -21.095 1.00 89.19 93 ALA A C 1
ATOM 699 O O . ALA A 1 93 ? 10.649 2.402 -21.423 1.00 89.19 93 ALA A O 1
ATOM 700 N N . TRP A 1 94 ? 11.888 0.706 -20.635 1.00 90.56 94 TRP A N 1
ATOM 701 C CA . TRP A 1 94 ? 13.106 1.494 -20.416 1.00 90.56 94 TRP A CA 1
ATOM 702 C C . TRP A 1 94 ? 13.620 2.190 -21.676 1.00 90.56 94 TRP A C 1
ATOM 704 O O . TRP A 1 94 ? 14.090 3.318 -21.583 1.00 90.56 94 TRP A O 1
ATOM 714 N N . GLU A 1 95 ? 13.496 1.551 -22.840 1.00 90.69 95 GLU A N 1
ATOM 715 C CA . GLU A 1 95 ? 13.902 2.148 -24.118 1.00 90.69 95 GLU A CA 1
ATOM 716 C C . GLU A 1 95 ? 13.047 3.360 -24.480 1.00 90.69 95 GLU A C 1
ATOM 718 O O . GLU A 1 95 ? 13.592 4.410 -24.793 1.00 90.69 95 GLU A O 1
ATOM 723 N N . ALA A 1 96 ? 11.724 3.272 -24.323 1.00 88.81 96 ALA A N 1
ATOM 724 C CA . ALA A 1 96 ? 10.841 4.413 -24.561 1.00 88.81 96 ALA A CA 1
ATOM 725 C C . ALA A 1 96 ? 11.161 5.583 -23.611 1.00 88.81 96 ALA A C 1
ATOM 727 O O . ALA A 1 96 ? 11.176 6.740 -24.020 1.00 88.81 96 ALA A O 1
ATOM 728 N N . LEU A 1 97 ? 11.480 5.288 -22.341 1.00 88.31 97 LEU A N 1
ATOM 729 C CA . LEU A 1 97 ? 11.943 6.308 -21.392 1.00 88.31 97 LEU A CA 1
ATOM 730 C C . LEU A 1 97 ? 13.296 6.905 -21.799 1.00 88.31 97 LEU A C 1
ATOM 732 O O . LEU A 1 97 ? 13.518 8.095 -21.594 1.00 88.31 97 LEU A O 1
ATOM 736 N N . ARG A 1 98 ? 14.204 6.102 -22.362 1.00 89.50 98 ARG A N 1
ATOM 737 C CA . ARG A 1 98 ? 15.491 6.574 -22.886 1.00 89.50 98 ARG A CA 1
ATOM 738 C C . ARG A 1 98 ? 15.278 7.510 -24.074 1.00 89.50 98 ARG A C 1
ATOM 740 O O . ARG A 1 98 ? 15.851 8.595 -24.087 1.00 89.50 98 ARG A O 1
ATOM 747 N N . GLU A 1 99 ? 14.435 7.122 -25.026 1.00 86.94 99 GLU A N 1
ATOM 748 C CA . GLU A 1 99 ? 14.111 7.899 -26.228 1.00 86.94 99 GLU A CA 1
ATOM 749 C C . GLU A 1 99 ? 13.533 9.277 -25.880 1.00 86.94 99 GLU A C 1
ATOM 751 O O . GLU A 1 99 ? 14.070 10.288 -26.340 1.00 86.94 99 GLU A O 1
ATOM 756 N N . ASP A 1 100 ? 12.555 9.338 -24.965 1.00 82.25 100 ASP A N 1
ATOM 757 C CA . ASP A 1 100 ? 11.973 10.592 -24.452 1.00 82.25 100 ASP A CA 1
ATOM 758 C C . ASP A 1 100 ? 13.047 11.556 -23.893 1.00 82.25 100 ASP A C 1
ATOM 760 O O . ASP A 1 100 ? 12.894 12.779 -23.951 1.00 82.25 100 ASP A O 1
ATOM 764 N N . LEU A 1 101 ? 14.155 11.024 -23.359 1.00 79.25 101 LEU A N 1
ATOM 765 C CA . LEU A 1 101 ? 15.262 11.809 -22.806 1.00 79.25 101 LEU A CA 1
ATOM 766 C C . LEU A 1 101 ? 16.331 12.178 -23.837 1.00 79.25 101 LEU A C 1
ATOM 768 O O . LEU A 1 101 ? 16.943 13.240 -23.708 1.00 79.25 101 LEU A O 1
ATOM 772 N N . THR A 1 102 ? 16.544 11.351 -24.862 1.00 68.62 102 THR A N 1
ATOM 773 C CA . THR A 1 102 ? 17.482 11.661 -25.957 1.00 68.62 102 THR A CA 1
ATOM 774 C C . THR A 1 102 ? 17.029 12.842 -26.811 1.00 68.62 102 THR A C 1
ATOM 776 O O . THR A 1 102 ? 17.865 13.558 -27.351 1.00 68.62 102 THR A O 1
ATOM 779 N N . VAL A 1 103 ? 15.724 13.132 -26.849 1.00 64.31 103 VAL A N 1
ATOM 780 C CA . VAL A 1 103 ? 15.194 14.372 -27.446 1.00 64.31 103 VAL A CA 1
ATOM 781 C C . VAL A 1 103 ? 15.718 15.623 -26.711 1.00 64.31 103 VAL A C 1
ATOM 783 O O . VAL A 1 103 ? 15.730 16.712 -27.277 1.00 64.31 103 VAL A O 1
ATOM 786 N N . GLN A 1 104 ? 16.181 15.485 -25.460 1.00 60.66 104 GLN A N 1
ATOM 787 C CA . GLN A 1 104 ? 16.589 16.596 -24.590 1.00 60.66 104 GLN A CA 1
ATOM 788 C C . GLN A 1 104 ? 18.100 16.649 -24.278 1.00 60.66 104 GLN A C 1
ATOM 790 O O . GLN A 1 104 ? 18.579 17.701 -23.856 1.00 60.66 104 GLN A O 1
ATOM 795 N N . LYS A 1 105 ? 18.863 15.554 -24.440 1.00 57.38 105 LYS A N 1
ATOM 796 C CA . LYS A 1 105 ? 20.308 15.461 -24.125 1.00 57.38 105 LYS A CA 1
ATOM 797 C C . LYS A 1 105 ? 21.037 14.439 -25.014 1.00 57.38 105 LYS A C 1
ATOM 799 O O . LYS A 1 105 ? 20.409 13.554 -25.584 1.00 57.38 105 LYS A O 1
ATOM 804 N N . ALA A 1 106 ? 22.372 14.551 -25.083 1.00 70.12 106 ALA A N 1
ATOM 805 C CA . ALA A 1 106 ? 23.269 13.571 -25.713 1.00 70.12 106 ALA A CA 1
ATOM 806 C C . ALA A 1 106 ? 23.005 12.130 -25.228 1.00 70.12 106 ALA A C 1
ATOM 808 O O . ALA A 1 106 ? 22.402 11.937 -24.174 1.00 70.12 106 ALA A O 1
ATOM 809 N N . ALA A 1 107 ? 23.467 11.141 -26.005 1.00 77.12 107 ALA A N 1
ATOM 810 C CA . ALA A 1 107 ? 23.218 9.710 -25.809 1.00 77.12 107 ALA A CA 1
ATOM 811 C C . ALA A 1 107 ? 23.331 9.270 -24.334 1.00 77.12 107 ALA A C 1
ATOM 813 O O . ALA A 1 107 ? 24.426 9.085 -23.812 1.00 77.12 107 ALA A O 1
ATOM 814 N N . ILE A 1 108 ? 22.176 9.104 -23.683 1.00 87.00 108 ILE A N 1
ATOM 815 C CA . ILE A 1 108 ? 22.040 8.603 -22.313 1.00 87.00 108 ILE A CA 1
ATOM 816 C C . ILE A 1 108 ? 21.938 7.075 -22.338 1.00 87.00 108 ILE A C 1
ATOM 818 O O . ILE A 1 108 ? 21.244 6.498 -23.181 1.00 87.00 108 ILE A O 1
ATOM 822 N N . THR A 1 109 ? 22.630 6.410 -21.421 1.00 91.50 109 THR A N 1
ATOM 823 C CA . THR A 1 109 ? 22.621 4.952 -21.267 1.00 91.50 109 THR A CA 1
ATOM 824 C C . THR A 1 109 ? 21.364 4.472 -20.535 1.00 91.50 109 THR A C 1
ATOM 826 O O . THR A 1 109 ? 20.733 5.214 -19.782 1.00 91.50 109 THR A O 1
ATOM 829 N N . LEU A 1 110 ? 20.996 3.196 -20.699 1.00 90.31 110 LEU A N 1
ATOM 830 C CA . LEU A 1 110 ? 19.877 2.608 -19.946 1.00 90.31 110 LEU A CA 1
ATOM 831 C C . LEU A 1 110 ? 20.088 2.640 -18.428 1.00 90.31 110 LEU A C 1
ATOM 833 O O . LEU A 1 110 ? 19.111 2.727 -17.684 1.00 90.31 110 LEU A O 1
ATOM 837 N N . GLU A 1 111 ? 21.334 2.560 -17.961 1.00 91.44 111 GLU A N 1
ATOM 838 C CA . GLU A 1 111 ? 21.611 2.588 -16.526 1.00 91.44 111 GLU A CA 1
ATOM 839 C C . GLU A 1 111 ? 21.366 3.980 -15.943 1.00 91.44 111 GLU A C 1
ATOM 841 O O . GLU A 1 111 ? 20.712 4.107 -14.911 1.00 91.44 111 GLU A O 1
ATOM 846 N N . GLU A 1 112 ? 21.753 5.035 -16.659 1.00 91.19 112 GLU A N 1
ATOM 847 C CA . GLU A 1 112 ? 21.430 6.413 -16.277 1.00 91.19 112 GLU A CA 1
ATOM 848 C C . GLU A 1 112 ? 19.917 6.681 -16.299 1.00 91.19 112 GLU A C 1
ATOM 850 O O . GLU A 1 112 ? 19.402 7.400 -15.441 1.00 91.19 112 GLU A O 1
ATOM 855 N N . VAL A 1 113 ? 19.170 6.077 -17.232 1.00 92.19 113 VAL A N 1
ATOM 856 C CA . VAL A 1 113 ? 17.696 6.157 -17.252 1.00 92.19 113 VAL A CA 1
ATOM 857 C C . VAL A 1 113 ? 17.094 5.490 -16.015 1.00 92.19 113 VAL A C 1
ATOM 859 O O . VAL A 1 113 ? 16.215 6.069 -15.369 1.00 92.19 113 VAL A O 1
ATOM 862 N N . ARG A 1 114 ? 17.570 4.292 -15.655 1.00 92.00 114 ARG A N 1
ATOM 863 C CA . ARG A 1 114 ? 17.127 3.584 -14.443 1.00 92.00 114 ARG A CA 1
ATOM 864 C C . ARG A 1 114 ? 17.465 4.364 -13.187 1.00 92.00 114 ARG A C 1
ATOM 866 O O . ARG A 1 114 ? 16.619 4.474 -12.305 1.00 92.00 114 ARG A O 1
ATOM 873 N N . GLU A 1 115 ? 18.658 4.940 -13.122 1.00 93.19 115 GLU A N 1
ATOM 874 C CA . GLU A 1 115 ? 19.089 5.733 -11.980 1.00 93.19 115 GLU A CA 1
ATOM 875 C C . GLU A 1 115 ? 18.277 7.021 -11.848 1.00 93.19 115 GLU A C 1
ATOM 877 O O . GLU A 1 115 ? 17.827 7.387 -10.763 1.00 93.19 115 GLU A O 1
ATOM 882 N N . ARG A 1 116 ? 17.963 7.680 -12.964 1.00 92.12 116 ARG A N 1
ATOM 883 C CA . ARG A 1 116 ? 17.037 8.813 -12.952 1.00 92.12 116 ARG A CA 1
ATOM 884 C C . ARG A 1 116 ? 15.645 8.403 -12.470 1.00 92.12 116 ARG A C 1
ATOM 886 O O . ARG A 1 116 ? 15.045 9.132 -11.680 1.00 92.12 116 ARG A O 1
ATOM 893 N N . MET A 1 117 ? 15.134 7.249 -12.903 1.00 91.50 117 MET A N 1
ATOM 894 C CA . MET A 1 117 ? 13.848 6.735 -12.428 1.00 91.50 117 MET A CA 1
ATOM 895 C C . MET A 1 117 ? 13.889 6.407 -10.931 1.00 91.50 117 MET A C 1
ATOM 897 O O . MET A 1 117 ? 12.962 6.786 -10.216 1.00 91.50 117 MET A O 1
ATOM 901 N N . ARG A 1 118 ? 14.971 5.792 -10.434 1.00 94.12 118 ARG A N 1
ATOM 902 C CA . ARG A 1 118 ? 15.200 5.582 -8.997 1.00 94.12 118 ARG A CA 1
ATOM 903 C C . ARG A 1 118 ? 15.150 6.895 -8.231 1.00 94.12 118 ARG A C 1
ATOM 905 O O . ARG A 1 118 ? 14.388 7.000 -7.277 1.00 94.12 118 ARG A O 1
ATOM 912 N N . ASN A 1 119 ? 15.882 7.908 -8.684 1.00 93.56 119 ASN A N 1
ATOM 913 C CA . ASN A 1 119 ? 15.928 9.213 -8.029 1.00 93.56 119 ASN A CA 1
ATOM 914 C C . ASN A 1 119 ? 14.544 9.868 -7.944 1.00 93.56 119 ASN A C 1
ATOM 916 O O . ASN A 1 119 ? 14.138 10.297 -6.866 1.00 93.56 119 ASN A O 1
ATOM 920 N N . VAL A 1 120 ? 13.777 9.873 -9.038 1.00 92.75 120 VAL A N 1
ATOM 921 C CA . VAL A 1 120 ? 12.410 10.423 -9.042 1.00 92.75 120 VAL A CA 1
ATOM 922 C C . VAL A 1 120 ? 11.487 9.635 -8.111 1.00 92.75 120 VAL A C 1
ATOM 924 O O . VAL A 1 120 ? 10.766 10.223 -7.309 1.00 92.75 120 VAL A O 1
ATOM 927 N N . LEU A 1 121 ? 11.510 8.305 -8.186 1.00 93.81 121 LEU A N 1
ATOM 928 C CA . LEU A 1 121 ? 10.637 7.461 -7.372 1.00 93.81 121 LEU A CA 1
ATOM 929 C C . LEU A 1 121 ? 11.055 7.417 -5.898 1.00 93.81 121 LEU A C 1
ATOM 931 O O . LEU A 1 121 ? 10.212 7.144 -5.045 1.00 93.81 121 LEU A O 1
ATOM 935 N N . SER A 1 122 ? 12.309 7.735 -5.569 1.00 94.44 122 SER A N 1
ATOM 936 C CA . SER A 1 122 ? 12.796 7.813 -4.186 1.00 94.44 122 SER A CA 1
ATOM 937 C C . SER A 1 122 ? 12.079 8.888 -3.365 1.00 94.44 122 SER A C 1
ATOM 939 O O . SER A 1 122 ? 12.005 8.779 -2.147 1.00 94.44 122 SER A O 1
ATOM 941 N N . LEU A 1 123 ? 11.453 9.871 -4.021 1.00 93.44 123 LEU A N 1
ATOM 942 C CA . LEU A 1 123 ? 10.586 10.860 -3.370 1.00 93.44 123 LEU A CA 1
ATOM 943 C C . LEU A 1 123 ? 9.345 10.230 -2.720 1.00 93.44 123 LEU A C 1
ATOM 945 O O . LEU A 1 123 ? 8.709 10.844 -1.870 1.00 93.44 123 LEU A O 1
ATOM 949 N N . THR A 1 124 ? 8.995 9.009 -3.126 1.00 94.38 124 THR A N 1
ATOM 950 C CA . THR A 1 124 ? 7.885 8.235 -2.556 1.00 94.38 124 THR A CA 1
ATOM 951 C C . THR A 1 124 ? 8.330 7.293 -1.439 1.00 94.38 124 THR A C 1
ATOM 953 O O . THR A 1 124 ? 7.535 6.477 -0.985 1.00 94.38 124 THR A O 1
ATOM 956 N N . ASP A 1 125 ? 9.595 7.363 -1.017 1.00 96.38 125 ASP A N 1
ATOM 957 C CA . ASP A 1 125 ? 10.128 6.546 0.068 1.00 96.38 125 ASP A CA 1
ATOM 958 C C . ASP A 1 125 ? 9.538 6.976 1.411 1.00 96.38 125 ASP A C 1
ATOM 960 O O . ASP A 1 125 ? 9.945 7.968 2.017 1.00 96.38 125 ASP A O 1
ATOM 964 N N . VAL A 1 126 ? 8.566 6.195 1.870 1.00 96.62 126 VAL A N 1
ATOM 965 C CA . VAL A 1 126 ? 7.768 6.461 3.065 1.00 96.62 126 VAL A CA 1
ATOM 966 C C . VAL A 1 126 ? 8.610 6.397 4.340 1.00 96.62 126 VAL A C 1
ATOM 968 O O . VAL A 1 126 ? 8.246 7.009 5.342 1.00 96.62 126 VAL A O 1
ATOM 971 N N . THR A 1 127 ? 9.769 5.734 4.313 1.00 96.81 127 THR A N 1
ATOM 972 C CA . THR A 1 127 ? 10.673 5.677 5.476 1.00 96.81 127 THR A CA 1
ATOM 973 C C . THR A 1 127 ? 11.249 7.051 5.833 1.00 96.81 127 THR A C 1
ATOM 975 O O . THR A 1 127 ? 11.695 7.264 6.957 1.00 96.81 127 THR A O 1
ATOM 978 N N . ARG A 1 128 ? 11.188 8.008 4.896 1.00 96.81 128 ARG A N 1
ATOM 979 C CA . ARG A 1 128 ? 11.636 9.399 5.064 1.00 96.81 128 ARG A CA 1
ATOM 980 C C . ARG A 1 128 ? 10.523 10.338 5.531 1.00 96.81 128 ARG A C 1
ATOM 982 O O . ARG A 1 128 ? 10.768 11.528 5.722 1.00 96.81 128 ARG A O 1
ATOM 989 N N . PHE A 1 129 ? 9.301 9.831 5.672 1.00 96.62 129 PHE A N 1
ATOM 990 C CA . PHE A 1 129 ? 8.148 10.606 6.110 1.00 96.62 129 PHE A CA 1
ATOM 991 C C . PHE A 1 129 ? 7.991 10.508 7.637 1.00 96.62 129 PHE A C 1
ATOM 993 O O . PHE A 1 129 ? 8.454 9.539 8.243 1.00 96.62 129 PHE A O 1
ATOM 1000 N N . PRO A 1 130 ? 7.322 11.480 8.286 1.00 97.81 130 PRO A N 1
ATOM 1001 C CA . PRO A 1 130 ? 7.041 11.413 9.716 1.00 97.81 130 PRO A CA 1
ATOM 1002 C C . PRO A 1 130 ? 6.316 10.124 10.123 1.00 97.81 130 PRO A C 1
ATOM 1004 O O . PRO A 1 130 ? 5.550 9.543 9.352 1.00 97.81 130 PRO A O 1
ATOM 1007 N N . ILE A 1 131 ? 6.489 9.699 11.369 1.00 98.12 131 ILE A N 1
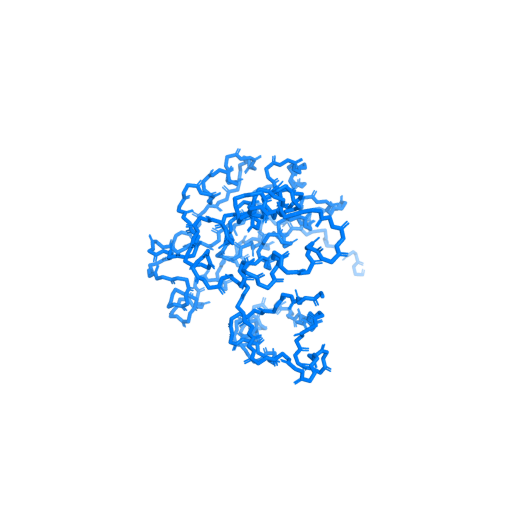ATOM 1008 C CA . ILE A 1 131 ? 5.685 8.604 11.919 1.00 98.12 131 ILE A CA 1
ATOM 1009 C C . ILE A 1 131 ? 4.210 9.063 11.979 1.00 98.12 131 ILE A C 1
ATOM 1011 O O . ILE A 1 131 ? 3.950 10.180 12.445 1.00 98.12 131 ILE A O 1
ATOM 1015 N N . PRO A 1 132 ? 3.237 8.240 11.532 1.00 97.31 132 PRO A N 1
ATOM 1016 C CA . PRO A 1 132 ? 1.814 8.550 11.644 1.00 97.31 132 PRO A CA 1
ATOM 1017 C C . PRO A 1 132 ? 1.404 8.897 13.075 1.00 97.31 132 PRO A C 1
ATOM 1019 O O . PRO A 1 132 ? 1.915 8.321 14.035 1.00 97.31 132 PRO A O 1
ATOM 1022 N N . LYS A 1 133 ? 0.415 9.788 13.229 1.00 96.69 133 LYS A N 1
ATOM 1023 C CA . LYS A 1 133 ? -0.053 10.258 14.551 1.00 96.69 133 LYS A CA 1
ATOM 1024 C C . LYS A 1 133 ? -0.475 9.131 15.498 1.00 96.69 133 LYS A C 1
ATOM 1026 O O . LYS A 1 133 ? -0.389 9.293 16.709 1.00 96.69 133 LYS A O 1
ATOM 1031 N N . ASN A 1 134 ? -0.937 8.011 14.947 1.00 96.69 134 ASN A N 1
ATOM 1032 C CA . ASN A 1 134 ? -1.195 6.778 15.678 1.00 96.69 134 ASN A CA 1
ATOM 1033 C C . ASN A 1 134 ? -0.680 5.590 14.856 1.00 96.69 134 ASN A C 1
ATOM 1035 O O . ASN A 1 134 ? -1.422 4.998 14.072 1.00 96.69 134 ASN A O 1
ATOM 1039 N N . SER A 1 135 ? 0.599 5.252 15.021 1.00 96.94 135 SER A N 1
ATOM 1040 C CA . SER A 1 135 ? 1.229 4.128 14.318 1.00 96.94 135 SER A CA 1
ATOM 1041 C C . SER A 1 135 ? 0.625 2.767 14.688 1.00 96.94 135 SER A C 1
ATOM 1043 O O . SER A 1 135 ? 0.635 1.866 13.855 1.00 96.94 135 SER A O 1
ATOM 1045 N N . ASN A 1 136 ? 0.018 2.622 15.874 1.00 97.44 136 ASN A N 1
ATOM 1046 C CA . ASN A 1 136 ? -0.677 1.389 16.263 1.00 97.44 136 ASN A CA 1
ATOM 1047 C C . ASN A 1 136 ? -1.882 1.101 15.355 1.00 97.44 136 ASN A C 1
ATOM 1049 O O . ASN A 1 136 ? -2.198 -0.061 15.109 1.00 97.44 136 ASN A O 1
ATOM 1053 N N . ALA A 1 137 ? -2.534 2.138 14.815 1.00 97.69 137 ALA A N 1
ATOM 1054 C CA . ALA A 1 137 ? -3.628 2.017 13.847 1.00 97.69 137 ALA A CA 1
ATOM 1055 C C . ALA A 1 137 ? -3.148 1.781 12.398 1.00 97.69 137 ALA A C 1
ATOM 1057 O O . ALA A 1 137 ? -3.944 1.866 11.457 1.00 97.69 137 ALA A O 1
ATOM 1058 N N . VAL A 1 138 ? -1.857 1.491 12.204 1.00 98.25 138 VAL A N 1
ATOM 1059 C CA . VAL A 1 138 ? -1.290 1.118 10.908 1.00 98.25 138 VAL A CA 1
ATOM 1060 C C . VAL A 1 138 ? -1.131 -0.393 10.816 1.00 98.25 138 VAL A C 1
ATOM 1062 O O . VAL A 1 138 ? -0.479 -1.013 11.658 1.00 98.25 138 VAL A O 1
ATOM 1065 N N . ILE A 1 139 ? -1.691 -0.980 9.758 1.00 98.50 139 ILE A N 1
ATOM 1066 C CA . ILE A 1 139 ? -1.549 -2.408 9.462 1.00 98.50 139 ILE A CA 1
ATOM 1067 C C . ILE A 1 139 ? -1.156 -2.574 7.994 1.00 98.50 139 ILE A C 1
ATOM 1069 O O . ILE A 1 139 ? -1.941 -2.289 7.086 1.00 98.50 139 ILE A O 1
ATOM 1073 N N . PHE A 1 140 ? 0.057 -3.066 7.757 1.00 97.75 140 PHE A N 1
ATOM 1074 C CA . PHE A 1 140 ? 0.526 -3.460 6.435 1.00 97.75 140 PHE A CA 1
ATOM 1075 C C . PHE A 1 140 ? 0.054 -4.879 6.141 1.00 97.75 140 PHE A C 1
ATOM 1077 O O . PHE A 1 140 ? 0.466 -5.817 6.819 1.00 97.75 140 PHE A O 1
ATOM 1084 N N . VAL A 1 141 ? -0.784 -5.066 5.123 1.00 97.25 141 VAL A N 1
ATOM 1085 C CA . VAL A 1 141 ? -1.157 -6.418 4.674 1.00 97.25 141 VAL A CA 1
ATOM 1086 C C . VAL A 1 141 ? -0.249 -6.792 3.513 1.00 97.25 141 VAL A C 1
ATOM 1088 O O . VAL A 1 141 ? -0.319 -6.162 2.459 1.00 97.25 141 VAL A O 1
ATOM 1091 N N . ALA A 1 142 ? 0.611 -7.787 3.703 1.00 96.56 142 ALA A N 1
ATOM 1092 C CA . ALA A 1 142 ? 1.651 -8.174 2.753 1.00 96.56 142 ALA A CA 1
ATOM 1093 C C . ALA A 1 142 ? 1.549 -9.657 2.387 1.00 96.56 142 ALA A C 1
ATOM 1095 O O . ALA A 1 142 ? 1.083 -10.466 3.186 1.00 96.56 142 ALA A O 1
ATOM 1096 N N . ALA A 1 143 ? 1.988 -10.024 1.184 1.00 95.94 143 ALA A N 1
ATOM 1097 C CA . ALA A 1 143 ? 1.919 -11.404 0.719 1.00 95.94 143 ALA A CA 1
ATOM 1098 C C . ALA A 1 143 ? 3.238 -12.161 0.964 1.00 95.94 143 ALA A C 1
ATOM 1100 O O . ALA A 1 143 ? 4.322 -11.574 0.932 1.00 95.94 143 ALA A O 1
ATOM 1101 N N . THR A 1 144 ? 3.158 -13.464 1.246 1.00 96.56 144 THR A N 1
ATOM 1102 C CA . THR A 1 144 ? 4.331 -14.290 1.590 1.00 96.56 144 THR A CA 1
ATOM 1103 C C . THR A 1 144 ? 5.246 -14.570 0.405 1.00 96.56 144 THR A C 1
ATOM 1105 O O . THR A 1 144 ? 6.449 -14.714 0.608 1.00 96.56 144 THR A O 1
ATOM 1108 N N . ASP A 1 145 ? 4.697 -14.625 -0.807 1.00 95.19 145 ASP A N 1
ATOM 1109 C CA . ASP A 1 145 ? 5.388 -15.038 -2.034 1.00 95.19 145 ASP A CA 1
ATOM 1110 C C . ASP A 1 145 ? 5.186 -13.982 -3.133 1.00 95.19 145 ASP A C 1
ATOM 1112 O O . ASP A 1 145 ? 4.853 -14.264 -4.287 1.00 95.19 145 ASP A O 1
ATOM 1116 N N . ASP A 1 146 ? 5.316 -12.714 -2.744 1.00 93.75 146 ASP A N 1
ATOM 1117 C CA . ASP A 1 146 ? 5.072 -11.570 -3.612 1.00 93.75 146 ASP A CA 1
ATOM 1118 C C . ASP A 1 146 ? 6.239 -11.329 -4.590 1.00 93.75 146 ASP A C 1
ATOM 1120 O O . ASP A 1 146 ? 7.314 -10.862 -4.217 1.00 93.75 146 ASP A O 1
ATOM 1124 N N . GLY A 1 147 ? 6.015 -11.625 -5.875 1.00 89.75 147 GLY A N 1
ATOM 1125 C CA . GLY A 1 147 ? 6.991 -11.366 -6.943 1.00 89.75 147 GLY A CA 1
ATOM 1126 C C . GLY A 1 147 ? 7.142 -9.888 -7.334 1.00 89.75 147 GLY A C 1
ATOM 1127 O O . GLY A 1 147 ? 8.040 -9.537 -8.102 1.00 89.75 147 GLY A O 1
ATOM 1128 N N . TYR A 1 148 ? 6.264 -9.013 -6.846 1.00 89.31 148 TYR A N 1
ATOM 1129 C CA . TYR A 1 148 ? 6.343 -7.574 -7.065 1.00 89.31 148 TYR A CA 1
ATOM 1130 C C . TYR A 1 148 ? 7.016 -6.864 -5.891 1.00 89.31 148 TYR A C 1
ATOM 1132 O O . TYR A 1 148 ? 7.847 -5.987 -6.119 1.00 89.31 148 TYR A O 1
ATOM 1140 N N . ILE A 1 149 ? 6.645 -7.227 -4.661 1.00 92.81 149 ILE A N 1
ATOM 1141 C CA . ILE A 1 149 ? 7.044 -6.534 -3.434 1.00 92.81 149 ILE A CA 1
ATOM 1142 C C . ILE A 1 149 ? 7.850 -7.474 -2.526 1.00 92.81 149 ILE A C 1
ATOM 1144 O O . ILE A 1 149 ? 7.275 -8.314 -1.838 1.00 92.81 149 ILE A O 1
ATOM 1148 N N . PRO A 1 150 ? 9.181 -7.339 -2.453 1.00 93.00 150 PRO A N 1
ATOM 1149 C CA . PRO A 1 150 ? 9.996 -8.184 -1.597 1.00 93.00 150 PRO A CA 1
ATOM 1150 C C . PRO A 1 150 ? 9.726 -7.921 -0.106 1.00 93.00 150 PRO A C 1
ATOM 1152 O O . PRO A 1 150 ? 9.525 -6.782 0.323 1.00 93.00 150 PRO A O 1
ATOM 1155 N N . LYS A 1 151 ? 9.812 -8.979 0.716 1.00 95.50 151 LYS A N 1
ATOM 1156 C CA . LYS A 1 151 ? 9.558 -8.921 2.172 1.00 95.50 151 LYS A CA 1
ATOM 1157 C C . LYS A 1 151 ? 10.380 -7.856 2.894 1.00 95.50 151 LYS A C 1
ATOM 1159 O O . LYS A 1 151 ? 9.869 -7.209 3.804 1.00 95.50 151 LYS A O 1
ATOM 1164 N N . HIS A 1 152 ? 11.640 -7.671 2.494 1.00 95.94 152 HIS A N 1
ATOM 1165 C CA . HIS A 1 152 ? 12.533 -6.714 3.147 1.00 95.94 152 HIS A CA 1
ATOM 1166 C C . HIS A 1 152 ? 11.975 -5.283 3.081 1.00 95.94 152 HIS A C 1
ATOM 1168 O O . HIS A 1 152 ? 12.089 -4.552 4.059 1.00 95.94 152 HIS A O 1
ATOM 1174 N N . SER A 1 153 ? 11.304 -4.917 1.982 1.00 95.94 153 SER A N 1
ATOM 1175 C CA . SER A 1 153 ? 10.732 -3.584 1.793 1.00 95.94 153 SER A CA 1
ATOM 1176 C C . SER A 1 153 ? 9.575 -3.325 2.762 1.00 95.94 153 SER A C 1
ATOM 1178 O O . SER A 1 153 ? 9.493 -2.255 3.359 1.00 95.94 153 SER A O 1
ATOM 1180 N N . VAL A 1 154 ? 8.727 -4.333 2.994 1.00 96.12 154 VAL A N 1
ATOM 1181 C CA . VAL A 1 154 ? 7.636 -4.264 3.982 1.00 96.12 154 VAL A CA 1
ATOM 1182 C C . VAL A 1 154 ? 8.195 -4.121 5.400 1.00 96.12 154 VAL A C 1
ATOM 1184 O O . VAL A 1 154 ? 7.721 -3.298 6.179 1.00 96.12 154 VAL A O 1
ATOM 1187 N N . LEU A 1 155 ? 9.229 -4.897 5.733 1.00 97.25 155 LEU A N 1
ATOM 1188 C CA . LEU A 1 155 ? 9.861 -4.860 7.056 1.00 97.25 155 LEU A CA 1
ATOM 1189 C C . LEU A 1 155 ? 10.642 -3.565 7.307 1.00 97.25 155 LEU A C 1
ATOM 1191 O O . LEU A 1 155 ? 10.740 -3.104 8.438 1.00 97.25 155 LEU A O 1
ATOM 1195 N N . GLU A 1 156 ? 11.221 -2.961 6.275 1.00 96.81 156 GLU A N 1
ATOM 1196 C CA . GLU A 1 156 ? 11.837 -1.637 6.363 1.00 96.81 156 GLU A CA 1
ATOM 1197 C C . GLU A 1 156 ? 10.804 -0.556 6.676 1.00 96.81 156 GLU A C 1
ATOM 1199 O O . GLU A 1 156 ? 11.013 0.243 7.588 1.00 96.81 156 GLU A O 1
ATOM 1204 N N . LEU A 1 157 ? 9.648 -0.607 6.012 1.00 93.56 157 LEU A N 1
ATOM 1205 C CA . LEU A 1 157 ? 8.542 0.297 6.298 1.00 93.56 157 LEU A CA 1
ATOM 1206 C C . LEU A 1 157 ? 8.004 0.126 7.727 1.00 93.56 157 LEU A C 1
ATOM 1208 O O . LEU A 1 157 ? 7.797 1.110 8.432 1.00 93.56 157 LEU A O 1
ATOM 1212 N N . GLN A 1 158 ? 7.834 -1.119 8.182 1.00 96.69 158 GLN A N 1
ATOM 1213 C CA . GLN A 1 158 ? 7.428 -1.400 9.560 1.00 96.69 158 GLN A CA 1
ATOM 1214 C C . GLN A 1 158 ? 8.439 -0.853 10.576 1.00 96.69 158 GLN A C 1
ATOM 1216 O O . GLN A 1 158 ? 8.046 -0.238 11.565 1.00 96.69 158 GLN A O 1
ATOM 1221 N N . ARG A 1 159 ? 9.744 -1.046 10.336 1.00 97.56 159 ARG A N 1
ATOM 1222 C CA . ARG A 1 159 ? 10.803 -0.516 11.210 1.00 97.56 159 ARG A CA 1
ATOM 1223 C C . ARG A 1 159 ? 10.785 1.008 11.278 1.00 97.56 159 ARG A C 1
ATOM 1225 O O . ARG A 1 159 ? 11.018 1.554 12.352 1.00 97.56 159 ARG A O 1
ATOM 1232 N N . ALA A 1 160 ? 10.488 1.682 10.167 1.00 97.06 160 ALA A N 1
ATOM 1233 C CA . ALA A 1 160 ? 10.357 3.135 10.143 1.00 97.06 160 ALA A CA 1
ATOM 1234 C C . ALA A 1 160 ? 9.176 3.630 10.998 1.00 97.06 160 ALA A C 1
ATOM 1236 O O . ALA A 1 160 ? 9.241 4.724 11.555 1.00 97.06 160 ALA A O 1
ATOM 1237 N N . TRP A 1 161 ? 8.110 2.833 11.133 1.00 96.94 161 TRP A N 1
ATOM 1238 C CA . TRP A 1 161 ? 6.905 3.180 11.891 1.00 96.94 161 TRP A CA 1
ATOM 1239 C C . TRP A 1 161 ? 6.686 2.239 13.085 1.00 96.94 161 TRP A C 1
ATOM 1241 O O . TRP A 1 161 ? 5.836 1.341 13.027 1.00 96.94 161 TRP A O 1
ATOM 1251 N N . PRO A 1 162 ? 7.414 2.438 14.198 1.00 96.31 162 PRO A N 1
ATOM 1252 C CA . PRO A 1 162 ? 7.284 1.593 15.381 1.00 96.31 162 PRO A CA 1
ATOM 1253 C C . PRO A 1 162 ? 5.846 1.595 15.919 1.00 96.31 162 PRO A C 1
ATOM 1255 O O . PRO A 1 162 ? 5.195 2.638 15.978 1.00 96.31 162 PRO A O 1
ATOM 1258 N N . GLY A 1 163 ? 5.345 0.417 16.301 1.00 95.81 163 GLY A N 1
ATOM 1259 C CA . GLY A 1 163 ? 3.953 0.192 16.725 1.00 95.81 163 GLY A CA 1
ATOM 1260 C C . GLY A 1 163 ? 3.022 -0.304 15.610 1.00 95.81 163 GLY A C 1
ATOM 1261 O O . GLY A 1 163 ? 1.963 -0.855 15.900 1.00 95.81 163 GLY A O 1
ATOM 1262 N N . SER A 1 164 ? 3.430 -0.182 14.344 1.00 98.00 164 SER A N 1
ATOM 1263 C CA . SER A 1 164 ? 2.680 -0.740 13.213 1.00 98.00 164 SER A CA 1
ATOM 1264 C C . SER A 1 164 ? 2.743 -2.273 13.151 1.00 98.00 164 SER A C 1
ATOM 1266 O O . SER A 1 164 ? 3.727 -2.912 13.542 1.00 98.00 164 SER A O 1
ATOM 1268 N N . GLU A 1 165 ? 1.681 -2.880 12.621 1.00 98.38 165 GLU A N 1
ATOM 1269 C CA . GLU A 1 165 ? 1.584 -4.326 12.396 1.00 98.38 165 GLU A CA 1
ATOM 1270 C C . GLU A 1 165 ? 1.912 -4.682 10.943 1.00 98.38 165 GLU A C 1
ATOM 1272 O O . GLU A 1 165 ? 1.500 -3.985 10.015 1.00 98.38 165 GLU A O 1
ATOM 1277 N N . VAL A 1 166 ? 2.568 -5.828 10.737 1.00 98.44 166 VAL A N 1
ATOM 1278 C CA . VAL A 1 166 ? 2.592 -6.506 9.435 1.00 98.44 166 VAL A CA 1
ATOM 1279 C C . VAL A 1 166 ? 1.761 -7.779 9.521 1.00 98.44 166 VAL A C 1
ATOM 1281 O O . VAL A 1 166 ? 2.048 -8.668 10.322 1.00 98.44 166 VAL A O 1
ATOM 1284 N N . ARG A 1 167 ? 0.752 -7.880 8.658 1.00 97.94 167 ARG A N 1
ATOM 1285 C CA . ARG A 1 167 ? -0.106 -9.051 8.503 1.00 97.94 167 ARG A CA 1
ATOM 1286 C C . ARG A 1 167 ? 0.254 -9.785 7.222 1.00 97.94 167 ARG A C 1
ATOM 1288 O O . ARG A 1 167 ? -0.019 -9.305 6.121 1.00 97.94 167 ARG A O 1
ATOM 1295 N N . TRP A 1 168 ? 0.867 -10.952 7.377 1.00 97.88 168 TRP A N 1
ATOM 1296 C CA . TRP A 1 168 ? 1.266 -11.795 6.257 1.00 97.88 168 TRP A CA 1
ATOM 1297 C C . TRP A 1 168 ? 0.104 -12.662 5.775 1.00 97.88 168 TRP A C 1
ATOM 1299 O O . TRP A 1 168 ? -0.539 -13.354 6.561 1.00 97.88 168 TRP A O 1
ATOM 1309 N N . VAL A 1 169 ? -0.137 -12.642 4.469 1.00 97.12 169 VAL A N 1
ATOM 1310 C CA . VAL A 1 169 ? -1.165 -13.424 3.783 1.00 97.12 169 VAL A CA 1
ATOM 1311 C C . VAL A 1 169 ? -0.486 -14.373 2.805 1.00 97.12 169 VAL A C 1
ATOM 1313 O O . VAL A 1 169 ? 0.413 -13.972 2.068 1.00 97.12 169 VAL A O 1
ATOM 1316 N N . THR A 1 170 ? -0.914 -15.633 2.783 1.00 96.94 170 THR A N 1
ATOM 1317 C CA . THR A 1 170 ? -0.285 -16.640 1.919 1.00 96.94 170 THR A CA 1
ATOM 1318 C C . THR A 1 170 ? -0.532 -16.335 0.437 1.00 96.94 170 THR A C 1
ATOM 1320 O O . THR A 1 170 ? -1.626 -15.920 0.048 1.00 96.94 170 THR A O 1
ATOM 1323 N N . GLY A 1 171 ? 0.483 -16.556 -0.400 1.00 94.62 171 GLY A N 1
ATOM 1324 C CA . GLY A 1 171 ? 0.400 -16.443 -1.855 1.00 94.62 171 GLY A CA 1
ATOM 1325 C C . GLY A 1 171 ? 1.180 -15.263 -2.430 1.00 94.62 171 GLY A C 1
ATOM 1326 O O . GLY A 1 171 ? 1.947 -14.594 -1.742 1.00 94.62 171 GLY A O 1
ATOM 1327 N N . GLY A 1 172 ? 0.984 -15.015 -3.725 1.00 91.19 172 GLY A N 1
ATOM 1328 C CA . GLY A 1 172 ? 1.596 -13.898 -4.441 1.00 91.19 172 GLY A CA 1
ATOM 1329 C C . GLY A 1 172 ? 0.697 -12.667 -4.459 1.00 91.19 172 GLY A C 1
ATOM 1330 O O . GLY A 1 172 ? -0.445 -12.706 -4.014 1.00 91.19 172 GLY A O 1
ATOM 1331 N N . HIS A 1 173 ? 1.175 -11.564 -5.025 1.00 89.75 173 HIS A N 1
ATOM 1332 C CA . HIS A 1 173 ? 0.476 -10.273 -4.999 1.00 89.75 173 HIS A CA 1
ATOM 1333 C C . HIS A 1 173 ? -1.000 -10.331 -5.433 1.00 89.75 173 HIS A C 1
ATOM 1335 O O . HIS A 1 173 ? -1.898 -9.872 -4.736 1.00 89.75 173 HIS A O 1
ATOM 1341 N N . VAL A 1 174 ? -1.279 -10.931 -6.594 1.00 87.88 174 VAL A N 1
ATOM 1342 C CA . VAL A 1 174 ? -2.648 -10.995 -7.130 1.00 87.88 174 VAL A CA 1
ATOM 1343 C C . VAL A 1 174 ? -3.466 -12.092 -6.446 1.00 87.88 174 VAL A C 1
ATOM 1345 O O . VAL A 1 174 ? -4.632 -11.866 -6.128 1.00 87.88 174 VAL A O 1
ATOM 1348 N N . SER A 1 175 ? -2.880 -13.271 -6.214 1.00 89.31 175 SER A N 1
ATOM 1349 C CA . SER A 1 175 ? -3.602 -14.401 -5.618 1.00 89.31 175 SER A CA 1
ATOM 1350 C C . SER A 1 175 ? -3.952 -14.146 -4.155 1.00 89.31 175 SER A C 1
ATOM 1352 O O . SER A 1 175 ? -5.092 -14.393 -3.772 1.00 89.31 175 SER A O 1
ATOM 1354 N N . SER A 1 176 ? -3.036 -13.569 -3.373 1.00 91.06 176 SER A N 1
ATOM 1355 C CA . SER A 1 176 ? -3.298 -13.171 -1.986 1.00 91.06 176 SER A CA 1
ATOM 1356 C C . SER A 1 176 ? -4.483 -12.209 -1.900 1.00 91.06 176 SER A C 1
ATOM 1358 O O . SER A 1 176 ? -5.414 -12.445 -1.130 1.00 91.06 176 SER A O 1
ATOM 1360 N N . PHE A 1 177 ? -4.509 -11.173 -2.749 1.00 88.25 177 PHE A N 1
ATOM 1361 C CA . PHE A 1 177 ? -5.621 -10.233 -2.794 1.00 88.25 177 PHE A CA 1
ATOM 1362 C C . PHE A 1 177 ? -6.932 -10.942 -3.136 1.00 88.25 177 PHE A C 1
ATOM 1364 O O . PHE A 1 177 ? -7.898 -10.790 -2.402 1.00 88.25 177 PHE A O 1
ATOM 1371 N N . LEU A 1 178 ? -6.981 -11.743 -4.205 1.00 87.06 178 LEU A N 1
ATOM 1372 C CA . LEU A 1 178 ? -8.221 -12.386 -4.659 1.00 87.06 178 LEU A CA 1
ATOM 1373 C C . LEU A 1 178 ? -8.765 -13.439 -3.684 1.00 87.06 178 LEU A C 1
ATOM 1375 O O . LEU A 1 178 ? -9.977 -13.520 -3.498 1.00 87.06 178 LEU A O 1
ATOM 1379 N N . LEU A 1 179 ? -7.889 -14.238 -3.075 1.00 90.94 179 LEU A N 1
ATOM 1380 C CA . LEU A 1 179 ? -8.286 -15.399 -2.273 1.00 90.94 179 LEU A CA 1
ATOM 1381 C C . LEU A 1 179 ? -8.504 -15.062 -0.795 1.00 90.94 179 LEU A C 1
ATOM 1383 O O . LEU A 1 179 ? -9.267 -15.748 -0.121 1.00 90.94 179 LEU A O 1
ATOM 1387 N N . HIS A 1 180 ? -7.895 -13.987 -0.289 1.00 93.81 180 HIS A N 1
ATOM 1388 C CA . HIS A 1 180 ? -7.907 -13.671 1.140 1.00 93.81 180 HIS A CA 1
ATOM 1389 C C . HIS A 1 180 ? -8.578 -12.335 1.473 1.00 93.81 180 HIS A C 1
ATOM 1391 O O . HIS A 1 180 ? -8.282 -11.740 2.503 1.00 93.81 180 HIS A O 1
ATOM 1397 N N . ASN A 1 181 ? -9.548 -11.873 0.671 1.00 92.12 181 ASN A N 1
ATOM 1398 C CA . ASN A 1 181 ? -10.360 -10.668 0.945 1.00 92.12 181 ASN A CA 1
ATOM 1399 C C . ASN A 1 181 ? -10.910 -10.579 2.391 1.00 92.12 181 ASN A C 1
ATOM 1401 O O . ASN A 1 181 ? -11.189 -9.484 2.881 1.00 92.12 181 ASN A O 1
ATOM 1405 N N . GLY A 1 182 ? -11.118 -11.711 3.076 1.00 95.88 182 GLY A N 1
ATOM 1406 C CA . GLY A 1 182 ? -11.462 -11.746 4.504 1.00 95.88 182 GLY A CA 1
ATOM 1407 C C . GLY A 1 182 ? -10.407 -11.089 5.400 1.00 95.88 182 GLY A C 1
ATOM 1408 O O . GLY A 1 182 ? -10.755 -10.220 6.194 1.00 95.88 182 GLY A O 1
ATOM 1409 N N . GLU A 1 183 ? -9.129 -11.418 5.209 1.00 97.06 183 GLU A N 1
ATOM 1410 C CA . GLU A 1 183 ? -8.017 -10.886 6.009 1.00 97.06 183 GLU A CA 1
ATOM 1411 C C . GLU A 1 183 ? -7.804 -9.388 5.784 1.00 97.06 183 GLU A C 1
ATOM 1413 O O . GLU A 1 183 ? -7.598 -8.640 6.739 1.00 97.06 183 GLU A O 1
ATOM 1418 N N . PHE A 1 184 ? -7.943 -8.923 4.538 1.00 95.94 184 PHE A N 1
ATOM 1419 C CA . PHE A 1 184 ? -7.878 -7.494 4.215 1.00 95.94 184 PHE A CA 1
ATOM 1420 C C . PHE A 1 184 ? -9.013 -6.716 4.893 1.00 95.94 184 PHE A C 1
ATOM 1422 O O . PHE A 1 184 ? -8.772 -5.666 5.482 1.00 95.94 184 PHE A O 1
ATOM 1429 N N . ARG A 1 185 ? -10.249 -7.238 4.871 1.00 96.81 185 ARG A N 1
ATOM 1430 C CA . ARG A 1 185 ? -11.384 -6.618 5.580 1.00 96.81 185 ARG A CA 1
ATOM 1431 C C . ARG A 1 185 ? -11.178 -6.612 7.088 1.00 96.81 185 ARG A C 1
ATOM 1433 O O . ARG A 1 185 ? -11.438 -5.598 7.723 1.00 96.81 185 ARG A O 1
ATOM 1440 N N . LYS A 1 186 ? -10.680 -7.713 7.651 1.00 97.94 186 LYS A N 1
ATOM 1441 C CA . LYS A 1 186 ? -10.356 -7.797 9.075 1.00 97.94 186 LYS A CA 1
ATOM 1442 C C . LYS A 1 186 ? -9.303 -6.757 9.463 1.00 97.94 186 LYS A C 1
ATOM 1444 O O . LYS A 1 186 ? -9.476 -6.088 10.468 1.00 97.94 186 LYS A O 1
ATOM 1449 N N . ALA A 1 187 ? -8.279 -6.545 8.635 1.00 98.00 187 ALA A N 1
ATOM 1450 C CA . ALA A 1 187 ? -7.277 -5.505 8.875 1.00 98.00 187 ALA A CA 1
ATOM 1451 C C . ALA A 1 187 ? -7.890 -4.095 8.892 1.00 98.00 187 ALA A C 1
ATOM 1453 O O . ALA A 1 187 ? -7.524 -3.288 9.738 1.00 98.00 187 ALA A O 1
ATOM 1454 N N . ILE A 1 188 ? -8.856 -3.804 8.013 1.00 97.38 188 ILE A N 1
ATOM 1455 C CA . ILE A 1 188 ? -9.577 -2.518 8.032 1.00 97.38 188 ILE A CA 1
ATOM 1456 C C . ILE A 1 188 ? -10.285 -2.324 9.372 1.00 97.38 188 ILE A C 1
ATOM 1458 O O . ILE A 1 188 ? -10.116 -1.291 10.014 1.00 97.38 188 ILE A O 1
ATOM 1462 N N . VAL A 1 189 ? -11.046 -3.328 9.804 1.00 97.69 189 VAL A N 1
ATOM 1463 C CA . VAL A 1 189 ? -11.816 -3.286 11.053 1.00 97.69 189 VAL A CA 1
ATOM 1464 C C . VAL A 1 189 ? -10.888 -3.151 12.260 1.00 97.69 189 VAL A C 1
ATOM 1466 O O . VAL A 1 189 ? -11.093 -2.275 13.095 1.00 97.69 189 VAL A O 1
ATOM 1469 N N . ASP A 1 190 ? -9.820 -3.949 12.316 1.00 97.94 190 ASP A N 1
ATOM 1470 C CA . ASP A 1 190 ? -8.826 -3.895 13.388 1.00 97.94 190 ASP A CA 1
ATOM 1471 C C . ASP A 1 190 ? -8.137 -2.524 13.448 1.00 97.94 190 ASP A C 1
ATOM 1473 O O . ASP A 1 190 ? -7.956 -1.978 14.532 1.00 97.94 190 ASP A O 1
ATOM 1477 N N . GLY A 1 191 ? -7.775 -1.944 12.298 1.00 97.25 191 GLY A N 1
ATOM 1478 C CA . GLY A 1 191 ? -7.163 -0.616 12.227 1.00 97.25 191 GLY A CA 1
ATOM 1479 C C . GLY A 1 191 ? -8.101 0.486 12.723 1.00 97.25 191 GLY A C 1
ATOM 1480 O O . GLY A 1 191 ? -7.686 1.343 13.501 1.00 97.25 191 GLY A O 1
ATOM 1481 N N . LEU A 1 192 ? -9.377 0.438 12.331 1.00 96.69 192 LEU A N 1
ATOM 1482 C CA . LEU A 1 192 ? -10.400 1.387 12.786 1.00 96.69 192 LEU A CA 1
ATOM 1483 C C . LEU A 1 192 ? -10.674 1.268 14.292 1.00 96.69 192 LEU A C 1
ATOM 1485 O O . LEU A 1 192 ? -10.818 2.286 14.967 1.00 96.69 192 LEU A O 1
ATOM 1489 N N . ASN A 1 193 ? -10.674 0.050 14.835 1.00 96.00 193 ASN A N 1
ATOM 1490 C CA . ASN A 1 193 ? -10.854 -0.199 16.269 1.00 96.00 193 ASN A CA 1
ATOM 1491 C C . ASN A 1 193 ? -9.682 0.308 17.128 1.00 96.00 193 ASN A C 1
ATOM 1493 O O . ASN A 1 193 ? -9.825 0.443 18.340 1.00 96.00 193 ASN A O 1
ATOM 1497 N N . ARG A 1 194 ? -8.522 0.606 16.525 1.00 96.44 194 ARG A N 1
ATOM 1498 C CA . ARG A 1 194 ? -7.357 1.195 17.214 1.00 96.44 194 ARG A CA 1
ATOM 1499 C C . ARG A 1 194 ? -7.377 2.721 17.253 1.00 96.44 194 ARG A C 1
ATOM 1501 O O . ARG A 1 194 ? -6.470 3.329 17.828 1.00 96.44 194 ARG A O 1
ATOM 1508 N N . LEU A 1 195 ? -8.371 3.353 16.634 1.00 94.50 195 LEU A N 1
ATOM 1509 C CA . LEU A 1 195 ? -8.588 4.789 16.749 1.00 94.50 195 LEU A CA 1
ATOM 1510 C C . LEU A 1 195 ? -9.438 5.103 17.980 1.00 94.50 195 LEU A C 1
ATOM 1512 O O . LEU A 1 195 ? -10.381 4.389 18.308 1.00 94.50 195 LEU A O 1
ATOM 1516 N N . GLN A 1 196 ? -9.121 6.216 18.636 1.00 87.50 196 GLN A N 1
ATOM 1517 C CA . GLN A 1 196 ? -9.997 6.794 19.646 1.00 87.50 196 GLN A CA 1
ATOM 1518 C C . GLN A 1 196 ? -11.052 7.642 18.942 1.00 87.50 196 GLN A C 1
ATOM 1520 O O . GLN A 1 196 ? -10.758 8.726 18.433 1.00 87.50 196 GLN A O 1
ATOM 1525 N N . TRP A 1 197 ? -12.279 7.139 18.903 1.00 81.81 197 TRP A N 1
ATOM 1526 C CA . TRP A 1 197 ? -13.422 7.885 18.401 1.00 81.81 197 TRP A CA 1
ATOM 1527 C C . TRP A 1 197 ? -13.866 8.855 19.493 1.00 81.81 197 TRP A C 1
ATOM 1529 O O . TRP A 1 197 ? -14.253 8.435 20.580 1.00 81.81 197 TRP A O 1
ATOM 1539 N N . LYS A 1 198 ? -13.781 10.163 19.231 1.00 65.38 198 LYS A N 1
ATOM 1540 C CA . LYS A 1 198 ? -14.527 11.121 20.049 1.00 65.38 198 LYS A CA 1
ATOM 1541 C C . LYS A 1 198 ? -15.987 10.944 19.664 1.00 65.38 198 LYS A C 1
ATOM 1543 O O . LYS A 1 198 ? -16.316 11.150 18.497 1.00 65.38 198 LYS A O 1
ATOM 1548 N N . GLU A 1 199 ? -16.833 10.538 20.606 1.00 59.78 199 GLU A N 1
ATOM 1549 C CA . GLU A 1 199 ? -18.275 10.651 20.404 1.00 59.78 199 GLU A CA 1
ATOM 1550 C C . GLU A 1 199 ? -18.568 12.110 20.045 1.00 59.78 199 GLU A C 1
ATOM 1552 O O . GLU A 1 199 ? -18.165 13.035 20.757 1.00 59.78 199 GLU A O 1
ATOM 1557 N N . SER A 1 200 ? -19.192 12.332 18.888 1.00 53.44 200 SER A N 1
ATOM 1558 C CA . SER A 1 200 ? -19.810 13.624 18.630 1.00 53.44 200 SER A CA 1
ATOM 1559 C C . SER A 1 200 ? -20.887 13.805 19.697 1.00 53.44 200 SER A C 1
ATOM 1561 O O . SER A 1 200 ? -21.697 12.889 19.853 1.00 53.44 200 SER A O 1
ATOM 1563 N N . PRO A 1 201 ? -20.912 14.926 20.438 1.00 49.66 201 PRO A N 1
ATOM 1564 C CA . PRO A 1 201 ? -22.081 15.240 21.239 1.00 49.66 201 PRO A CA 1
ATOM 1565 C C . PRO A 1 201 ? -23.264 15.313 20.268 1.00 49.66 201 PRO A C 1
ATOM 1567 O O . PRO A 1 201 ? -23.257 16.138 19.351 1.00 49.66 201 PRO A O 1
ATOM 1570 N N . LEU A 1 202 ? -24.179 14.352 20.401 1.00 49.28 202 LEU A N 1
ATOM 1571 C CA . LEU A 1 202 ? -25.473 14.355 19.723 1.00 49.28 202 LEU A CA 1
ATOM 1572 C C . LEU A 1 202 ? -26.300 15.552 20.197 1.00 49.28 202 LEU A C 1
ATOM 1574 O O . LEU A 1 202 ? -26.218 15.878 21.404 1.00 49.28 202 LEU A O 1
#

pLDDT: mean 86.74, std 14.85, range [23.27, 98.5]

Secondary structure (DSSP, 8-state):
------TT--SSHHHHHHHGGGGGGT-----PPPTTSGGG--TT-------THHHHHHHHHHH-SS---B--BS--SSHHIIIIISGGGGTS-HHHHHHHHHTTSS---HHHHHHHHHHHHHTT-GGGSPPPTTGGGBEEEEETT-SSS-HHHHHHHHHHSTT-EEEEESS-HHHHHHH-HHHHHHHHHHHHHTS-PPPP--

InterPro domains:
  IPR019149 Alpha/beta hydrolase domain-containing protein 18 [PF09752] (4-49)
  IPR019149 Alpha/beta hydrolase domain-containing protein 18 [PF09752] (54-102)
  IPR019149 Alpha/beta hydrolase domain-containing protein 18 [PF09752] (104-194)
  IPR029058 Alpha/Beta hydrolase fold [G3DSA:3.40.50.1820] (22-198)
  IPR029058 Alpha/Beta hydrolase fold [SSF53474] (54-196)

Sequence (202 aa):
MPSIAGTGDHTFERRLRLGGPLLKQNIATMVLESPFYGQRRPMLQHGAKTLVRGVHAAMVGSLHPTPVATLPFLSPHSAVVAFCEGILKHATAWEALREDLTVQKAAITLEEVRERMRNVLSLTDVTRFPIPKNSNAVIFVAATDDGYIPKHSVLELQRAWPGSEVRWVTGGHVSSFLLHNGEFRKAIVDGLNRLQWKESPL

Organism: NCBI:txid165716